Protein AF-A0A519ZTD7-F1 (afdb_monomer_lite)

Radius of gyration: 22.86 Å; chains: 1; bounding box: 50×47×74 Å

Foldseek 3Di:
DDPPPLPQQVCVLPVDPDPVPPVVPLPPPPPQQRWDCLVVFTADPVVQWTPDFAPVVVVVVVDGSTHDQVPCPPPDDDSDPQWWKKKKKFAFACCQAADQQKGTQVHDDDQFDDVVVVTDGFGQKMWMWIDGQNRSDIDTQQMWHDWIDHPPDDTDTWRKDKGKDWDWDHDNFKTKIKIKIWIWTAHPVDPPQFIWIKIKIWMWMQGNVVRDIKIKMWMFFWLDQWMWMWMATPVGDIDTFFTFHRDDHSVPGRPDPRGHTRDIGIDD

pLDDT: mean 77.01, std 22.07, range [22.14, 97.81]

Structure (mmCIF, N/CA/C/O backbone):
data_AF-A0A519ZTD7-F1
#
_entry.id   AF-A0A519ZTD7-F1
#
loop_
_atom_site.group_PDB
_atom_site.id
_atom_site.type_symbol
_atom_site.label_atom_id
_atom_site.label_alt_id
_atom_site.label_comp_id
_atom_site.label_asym_id
_atom_site.label_entity_id
_atom_site.label_seq_id
_atom_site.pdbx_PDB_ins_code
_atom_site.Cartn_x
_atom_site.Cartn_y
_atom_site.Cartn_z
_atom_site.occupancy
_atom_site.B_iso_or_equiv
_atom_site.auth_seq_id
_atom_site.auth_comp_id
_atom_site.auth_asym_id
_atom_site.auth_atom_id
_atom_site.pdbx_PDB_model_num
ATOM 1 N N . MET A 1 1 ? 1.587 28.037 13.887 1.00 29.77 1 MET A N 1
ATOM 2 C CA . MET A 1 1 ? 1.562 26.746 14.602 1.00 29.77 1 MET A CA 1
ATOM 3 C C . MET A 1 1 ? 0.286 26.043 14.165 1.00 29.77 1 MET A C 1
ATOM 5 O O . MET A 1 1 ? -0.787 26.470 14.562 1.00 29.77 1 MET A O 1
ATOM 9 N N . ILE A 1 2 ? 0.386 25.111 13.214 1.00 23.66 2 ILE A N 1
ATOM 10 C CA . ILE A 1 2 ? -0.773 24.391 12.668 1.00 23.66 2 ILE A CA 1
ATOM 11 C C . ILE A 1 2 ? -1.065 23.251 13.642 1.00 23.66 2 ILE A C 1
ATOM 13 O O . ILE A 1 2 ? -0.268 22.327 13.767 1.00 23.66 2 ILE A O 1
ATOM 17 N N . VAL A 1 3 ? -2.158 23.365 14.392 1.00 22.14 3 VAL A N 1
ATOM 18 C CA . VAL A 1 3 ? -2.674 22.271 15.218 1.00 22.14 3 VAL A CA 1
ATOM 19 C C . VAL A 1 3 ? -3.388 21.320 14.262 1.00 22.14 3 VAL A C 1
ATOM 21 O O . VAL A 1 3 ? -4.456 21.654 13.753 1.00 22.14 3 VAL A O 1
ATOM 24 N N . HIS A 1 4 ? -2.785 20.165 13.971 1.00 24.28 4 HIS A N 1
ATOM 25 C CA . HIS A 1 4 ? -3.503 19.071 13.322 1.00 24.28 4 HIS A CA 1
ATOM 26 C C . HIS A 1 4 ? -4.588 18.588 14.287 1.00 24.28 4 HIS A C 1
ATOM 28 O O . HIS A 1 4 ? -4.306 17.961 15.308 1.00 24.28 4 HIS A O 1
ATOM 34 N N . LEU A 1 5 ? -5.834 18.944 13.987 1.00 26.06 5 LEU A N 1
ATOM 35 C CA . LEU A 1 5 ? -7.004 18.466 14.701 1.00 26.06 5 LEU A CA 1
ATOM 36 C C . LEU A 1 5 ? -7.237 17.007 14.278 1.00 26.06 5 LEU A C 1
ATOM 38 O O . LEU A 1 5 ? -7.907 16.747 13.285 1.00 26.06 5 LEU A O 1
ATOM 42 N N . VAL A 1 6 ? -6.646 16.050 14.996 1.00 33.47 6 VAL A N 1
ATOM 43 C CA . VAL A 1 6 ? -7.041 14.641 14.863 1.00 33.47 6 VAL A CA 1
ATOM 44 C C . VAL A 1 6 ? -8.443 14.531 15.460 1.00 33.47 6 VAL A C 1
ATOM 46 O O . VAL A 1 6 ? -8.633 14.700 16.669 1.00 33.47 6 VAL A O 1
ATOM 49 N N . VAL A 1 7 ? -9.443 14.344 14.601 1.00 34.56 7 VAL A N 1
ATOM 50 C CA . VAL A 1 7 ? -10.824 14.087 15.014 1.00 34.56 7 VAL A CA 1
ATOM 51 C C . VAL A 1 7 ? -10.872 12.655 15.547 1.00 34.56 7 VAL A C 1
ATOM 53 O O . VAL A 1 7 ? -11.075 11.715 14.790 1.00 34.56 7 VAL A O 1
ATOM 56 N N . ASP A 1 8 ? -10.638 12.489 16.851 1.00 40.97 8 ASP A N 1
ATOM 57 C CA . ASP A 1 8 ? -10.847 11.206 17.533 1.00 40.97 8 ASP A CA 1
ATOM 58 C C . ASP A 1 8 ? -12.357 10.950 17.627 1.00 40.97 8 ASP A C 1
ATOM 60 O O . ASP A 1 8 ? -13.100 11.678 18.298 1.00 40.97 8 ASP A O 1
ATOM 64 N N . CYS A 1 9 ? -12.815 9.916 16.930 1.00 41.44 9 CYS A N 1
ATOM 65 C CA . CYS A 1 9 ? -14.214 9.526 16.830 1.00 41.44 9 CYS A CA 1
ATOM 66 C C . CYS A 1 9 ? -14.868 9.163 18.164 1.00 41.44 9 CYS A C 1
ATOM 68 O O . CYS A 1 9 ? -16.097 9.217 18.285 1.00 41.44 9 CYS A O 1
ATOM 70 N N . ARG A 1 10 ? -14.071 8.877 19.197 1.00 46.09 10 ARG A N 1
ATOM 71 C CA . ARG A 1 10 ? -14.565 8.637 20.557 1.00 46.09 10 ARG A CA 1
ATOM 72 C C . ARG A 1 10 ? -15.120 9.903 21.213 1.00 46.09 10 ARG A C 1
ATOM 74 O O . ARG A 1 10 ? -16.081 9.809 21.971 1.00 46.09 10 ARG A O 1
ATOM 81 N N . ARG A 1 11 ? -14.631 11.096 20.838 1.00 39.53 11 ARG A N 1
ATOM 82 C CA . ARG A 1 11 ? -15.103 12.386 21.390 1.00 39.53 11 ARG A CA 1
ATOM 83 C C . ARG A 1 11 ? -16.521 12.770 20.956 1.00 39.53 11 ARG A C 1
ATOM 85 O O . ARG A 1 11 ? -17.192 13.519 21.654 1.00 39.53 11 ARG A O 1
ATOM 92 N N . ILE A 1 12 ? -17.008 12.262 19.820 1.00 40.97 12 ILE A N 1
ATOM 93 C CA . ILE A 1 12 ? -18.367 12.568 19.330 1.00 40.97 12 ILE A CA 1
ATOM 94 C C . ILE A 1 12 ? -19.412 11.648 19.981 1.00 40.97 12 ILE A C 1
ATOM 96 O O . ILE A 1 12 ? -20.538 12.077 20.232 1.00 40.97 12 ILE A O 1
ATOM 100 N N . LYS A 1 13 ? -19.049 10.398 20.307 1.00 39.41 13 LYS A N 1
ATOM 101 C CA . LYS A 1 13 ? -19.984 9.395 20.852 1.00 39.41 13 LYS A CA 1
ATOM 102 C C . LYS A 1 13 ? -20.499 9.720 22.261 1.00 39.41 13 LYS A C 1
ATOM 104 O O . LYS A 1 13 ? -21.532 9.183 22.646 1.00 39.41 13 LYS A O 1
ATOM 109 N N . GLN A 1 14 ? -19.833 10.603 23.004 1.00 36.66 14 GLN A N 1
ATOM 110 C CA . GLN A 1 14 ? -20.207 10.923 24.385 1.00 36.66 14 GLN A CA 1
ATOM 111 C C . GLN A 1 14 ? -20.924 12.273 24.554 1.00 36.66 14 GLN A C 1
ATOM 113 O O . GLN A 1 14 ? -21.427 12.544 25.637 1.00 36.66 14 GLN A O 1
ATOM 118 N N . GLY A 1 15 ? -21.006 13.141 23.534 1.00 33.28 15 GLY A N 1
ATOM 119 C CA . GLY A 1 15 ? -21.503 14.516 23.748 1.00 33.28 15 GLY A CA 1
ATOM 120 C C . GLY A 1 15 ? -20.697 15.293 24.807 1.00 33.28 15 GLY A C 1
ATOM 121 O O . GLY A 1 15 ? -21.150 16.315 25.316 1.00 33.28 15 GLY A O 1
ATOM 122 N N . LEU A 1 16 ? -19.504 14.794 25.127 1.00 33.06 16 LEU A N 1
ATOM 123 C CA . LEU A 1 16 ? -18.576 15.302 26.114 1.00 33.06 16 LEU A CA 1
ATOM 124 C C . LEU A 1 16 ? -17.343 15.779 25.352 1.00 33.06 16 LEU A C 1
ATOM 126 O O . LEU A 1 16 ? -16.673 15.014 24.658 1.00 33.06 16 LEU A O 1
ATOM 130 N N . ILE A 1 17 ? -17.030 17.065 25.492 1.00 34.31 17 ILE A N 1
ATOM 131 C CA . ILE A 1 17 ? -15.653 17.530 25.349 1.00 34.31 17 ILE A CA 1
ATOM 132 C C . ILE A 1 17 ? -14.912 16.939 26.548 1.00 34.31 17 ILE A C 1
ATOM 134 O O . ILE A 1 17 ? -14.701 17.609 27.553 1.00 34.31 17 ILE A O 1
ATOM 138 N N . ASP A 1 18 ? -14.544 15.667 26.449 1.00 32.50 18 ASP A N 1
ATOM 139 C CA . ASP A 1 18 ? -13.588 15.072 27.363 1.00 32.50 18 ASP A CA 1
ATOM 140 C C . ASP A 1 18 ? -12.197 15.491 26.872 1.00 32.50 18 ASP A C 1
ATOM 142 O O . ASP A 1 18 ? -11.497 14.825 26.105 1.00 32.50 18 ASP A O 1
ATOM 146 N N . ILE A 1 19 ? -11.788 16.671 27.356 1.00 34.56 19 ILE A N 1
ATOM 147 C CA . ILE A 1 19 ? -10.491 16.769 28.031 1.00 34.56 19 ILE A CA 1
ATOM 148 C C . ILE A 1 19 ? -10.336 15.466 28.812 1.00 34.56 19 ILE A C 1
ATOM 150 O O . ILE A 1 19 ? -11.283 15.069 29.479 1.00 34.56 19 ILE A O 1
ATOM 154 N N . VAL A 1 20 ? -9.190 14.791 28.722 1.00 32.56 20 VAL A N 1
ATOM 155 C CA . VAL A 1 20 ? -8.840 13.779 29.721 1.00 32.56 20 VAL A CA 1
ATOM 156 C C . VAL A 1 20 ? -9.026 14.469 31.069 1.00 32.56 20 VAL A C 1
ATOM 158 O O . VAL A 1 20 ? -8.173 15.258 31.477 1.00 32.56 20 VAL A O 1
ATOM 161 N N . ILE A 1 21 ? -10.174 14.267 31.719 1.00 29.70 21 ILE A N 1
ATOM 162 C CA . ILE A 1 21 ? -10.373 14.692 33.088 1.00 29.70 21 ILE A CA 1
ATOM 163 C C . ILE A 1 21 ? -9.606 13.632 33.852 1.00 29.70 21 ILE A C 1
ATOM 165 O O . ILE A 1 21 ? -10.147 12.653 34.349 1.00 29.70 21 ILE A O 1
ATOM 169 N N . ILE A 1 22 ? -8.294 13.845 33.909 1.00 34.22 22 ILE A N 1
ATOM 170 C CA . ILE A 1 22 ? -7.566 13.573 35.127 1.00 34.22 22 ILE A CA 1
ATOM 171 C C . ILE A 1 22 ? -8.350 14.385 36.147 1.00 34.22 22 ILE A C 1
ATOM 173 O O . ILE A 1 22 ? -8.271 15.616 36.157 1.00 34.22 22 ILE A O 1
ATOM 177 N N . ASN A 1 23 ? -9.219 13.740 36.918 1.00 33.84 23 ASN A N 1
ATOM 178 C CA . ASN A 1 23 ? -9.735 14.430 38.075 1.00 33.84 23 ASN A CA 1
ATOM 179 C C . ASN A 1 23 ? -8.492 14.696 38.918 1.00 33.84 23 ASN A C 1
ATOM 181 O O . ASN A 1 23 ? -7.851 13.758 39.389 1.00 33.84 23 ASN A O 1
ATOM 185 N N . SER A 1 24 ? -8.106 15.961 39.068 1.00 41.19 24 SER A N 1
ATOM 186 C CA . SER A 1 24 ? -6.903 16.372 39.801 1.00 41.19 24 SER A CA 1
ATOM 187 C C . SER A 1 24 ? -6.903 15.914 41.271 1.00 41.19 24 SER A C 1
ATOM 189 O O . SER A 1 24 ? -5.930 16.145 41.981 1.00 41.19 24 SER A O 1
ATOM 191 N N . ASN A 1 25 ? -7.985 15.263 41.714 1.00 42.59 25 ASN A N 1
ATOM 192 C CA . ASN A 1 25 ? -8.177 14.666 43.027 1.00 42.59 25 ASN A CA 1
ATOM 193 C C . ASN A 1 25 ? -7.975 13.135 43.091 1.00 42.59 25 ASN A C 1
ATOM 195 O O . ASN A 1 25 ? -8.028 12.600 44.192 1.00 42.59 25 ASN A O 1
ATOM 199 N N . GLU A 1 26 ? -7.744 12.408 41.987 1.00 43.38 26 GLU A N 1
ATOM 200 C CA . GLU A 1 26 ? -7.458 10.954 42.067 1.00 43.38 26 GLU A CA 1
ATOM 201 C C . GLU A 1 26 ? -6.004 10.631 42.443 1.00 43.38 26 GLU A C 1
ATOM 203 O O . GLU A 1 26 ? -5.714 9.536 42.904 1.00 43.38 26 GLU A O 1
ATOM 208 N N . PHE A 1 27 ? -5.097 11.604 42.332 1.00 47.88 27 PHE A N 1
ATOM 209 C CA . PHE A 1 27 ? -3.685 11.453 42.708 1.00 47.88 27 PHE A CA 1
ATOM 210 C C . PHE A 1 27 ? -3.337 12.143 44.040 1.00 47.88 27 PHE A C 1
ATOM 212 O O . PHE A 1 27 ? -2.163 12.274 44.382 1.00 47.88 27 PHE A O 1
ATOM 219 N N . SER A 1 28 ? -4.332 12.643 44.788 1.00 48.34 28 SER A N 1
ATOM 220 C CA . SER A 1 28 ? -4.087 13.558 45.915 1.00 48.34 28 SER A CA 1
ATOM 221 C C . SER A 1 28 ? -4.135 12.936 47.315 1.00 48.34 28 SER A C 1
ATOM 223 O O . SER A 1 28 ? -3.842 13.645 48.275 1.00 48.34 28 SER A O 1
ATOM 225 N N . ASP A 1 29 ? -4.516 11.663 47.473 1.00 58.47 29 ASP A N 1
ATOM 226 C CA . ASP A 1 29 ? -4.736 11.067 48.805 1.00 58.47 29 ASP A CA 1
ATOM 227 C C . ASP A 1 29 ? -3.585 10.181 49.323 1.00 58.47 29 ASP A C 1
ATOM 229 O O . ASP A 1 29 ? -3.561 9.838 50.505 1.00 58.47 29 ASP A O 1
ATOM 233 N N . GLY A 1 30 ? -2.611 9.840 48.470 1.00 53.06 30 GLY A N 1
ATOM 234 C CA . GLY A 1 30 ? -1.462 9.009 48.842 1.00 53.06 30 GLY A CA 1
ATOM 235 C C . GLY A 1 30 ? -1.822 7.566 49.221 1.00 53.06 30 GLY A C 1
ATOM 236 O O . GLY A 1 30 ? -1.023 6.902 49.882 1.00 53.06 30 GLY A O 1
ATOM 237 N N . SER A 1 31 ? -3.004 7.076 48.831 1.00 62.72 31 SER A N 1
ATOM 238 C CA . SER A 1 31 ? -3.505 5.739 49.188 1.00 62.72 31 SER A CA 1
ATOM 239 C C . SER A 1 31 ? -2.844 4.588 48.417 1.00 62.72 31 SER A C 1
ATOM 241 O O . SER A 1 31 ? -2.960 3.433 48.826 1.00 62.72 31 SER A O 1
ATOM 243 N N . GLY A 1 32 ? -2.126 4.883 47.325 1.00 53.53 32 GLY A N 1
ATOM 244 C CA . GLY A 1 32 ? -1.382 3.892 46.540 1.00 53.53 32 GLY A CA 1
ATOM 245 C C . GLY A 1 32 ? -2.254 2.923 45.731 1.00 53.53 32 GLY A C 1
ATOM 246 O O . GLY A 1 32 ? -1.740 1.917 45.245 1.00 53.53 32 GLY A O 1
ATOM 247 N N . LEU A 1 33 ? -3.554 3.195 45.579 1.00 50.91 33 LEU A N 1
ATOM 248 C CA . LEU A 1 33 ? -4.482 2.435 44.735 1.00 50.91 33 LEU A CA 1
ATOM 249 C C . LEU A 1 33 ? -4.864 3.272 43.512 1.00 50.91 33 LEU A C 1
ATOM 251 O O . LEU A 1 33 ? -5.921 3.888 43.450 1.00 50.91 33 LEU A O 1
ATOM 255 N N . GLU A 1 34 ? -3.960 3.291 42.538 1.00 62.66 34 GLU A N 1
ATOM 256 C CA . GLU A 1 34 ? -4.095 4.055 41.298 1.00 62.66 34 GLU A CA 1
ATOM 257 C C . GLU A 1 34 ? -4.574 3.123 40.179 1.00 62.66 34 GLU A C 1
ATOM 259 O O . GLU A 1 34 ? -3.776 2.468 39.499 1.00 62.66 34 GLU A O 1
ATOM 264 N N . LEU A 1 35 ? -5.894 3.006 40.031 1.00 55.97 35 LEU A N 1
ATOM 265 C CA . LEU A 1 35 ? -6.513 2.177 39.000 1.00 55.97 35 LEU A CA 1
ATOM 266 C C . LEU A 1 35 ? -6.976 3.048 37.835 1.00 55.97 35 LEU A C 1
ATOM 268 O O . LEU A 1 35 ? -7.737 3.988 38.020 1.00 55.97 35 LEU A O 1
ATOM 272 N N . TYR A 1 36 ? -6.569 2.694 36.622 1.00 55.44 36 TYR A N 1
ATOM 273 C CA . TYR A 1 36 ? -7.133 3.267 35.409 1.00 55.44 36 TYR A CA 1
ATOM 274 C C . TYR A 1 36 ? -8.445 2.563 35.067 1.00 55.44 36 TYR A C 1
ATOM 276 O O . TYR A 1 36 ? -8.478 1.337 34.900 1.00 55.44 36 TYR A O 1
ATOM 284 N N . ASP A 1 37 ? -9.518 3.335 34.922 1.00 51.44 37 ASP A N 1
ATOM 285 C CA . ASP A 1 37 ? -10.806 2.827 34.459 1.00 51.44 37 ASP A CA 1
ATOM 286 C C . ASP A 1 37 ? -10.807 2.704 32.925 1.00 51.44 37 ASP A C 1
ATOM 288 O O . ASP A 1 37 ? -10.821 3.697 32.196 1.00 51.44 37 ASP A O 1
ATOM 292 N N . PHE A 1 38 ? -10.779 1.465 32.427 1.00 47.06 38 PHE A N 1
ATOM 293 C CA . PHE A 1 38 ? -10.897 1.140 31.000 1.00 47.06 38 PHE A CA 1
ATOM 294 C C . PHE A 1 38 ? -12.334 0.742 30.614 1.00 47.06 38 PHE A C 1
ATOM 296 O O . PHE A 1 38 ? -12.526 -0.037 29.678 1.00 47.06 38 PHE A O 1
ATOM 303 N N . ALA A 1 39 ? -13.344 1.230 31.348 1.00 50.66 39 ALA A N 1
ATOM 304 C CA . ALA A 1 39 ? -14.790 0.991 31.229 1.00 50.66 39 ALA A CA 1
ATOM 305 C C . ALA A 1 39 ? -15.247 -0.471 31.413 1.00 50.66 39 ALA A C 1
ATOM 307 O O . ALA A 1 39 ? -16.253 -0.750 32.063 1.00 50.66 39 ALA A O 1
ATOM 308 N N . ALA A 1 40 ? -14.526 -1.435 30.842 1.00 43.75 40 ALA A N 1
ATOM 309 C CA . ALA A 1 40 ? -14.797 -2.862 30.947 1.00 43.75 40 ALA A CA 1
ATOM 310 C C . ALA A 1 40 ? -14.059 -3.524 32.121 1.00 43.75 40 ALA A C 1
ATOM 312 O O . ALA A 1 40 ? -14.517 -4.554 32.624 1.00 43.75 40 ALA A O 1
ATOM 313 N N . ARG A 1 41 ? -12.905 -2.978 32.534 1.00 54.84 41 ARG A N 1
ATOM 314 C CA . ARG A 1 41 ? -12.053 -3.495 33.617 1.00 54.84 41 ARG A CA 1
ATOM 315 C C . ARG A 1 41 ? -11.224 -2.368 34.234 1.00 54.84 41 ARG A C 1
ATOM 317 O O . ARG A 1 41 ? -10.818 -1.452 33.529 1.00 54.84 41 ARG A O 1
ATOM 324 N N . ASN A 1 42 ? -10.894 -2.513 35.514 1.00 59.56 42 ASN A N 1
ATOM 325 C CA . ASN A 1 42 ? -9.923 -1.652 36.185 1.00 59.56 42 ASN A CA 1
ATOM 326 C C . ASN A 1 42 ? -8.505 -2.188 35.943 1.00 59.56 42 ASN A C 1
ATOM 328 O O . ASN A 1 42 ? -8.222 -3.362 36.227 1.00 59.56 42 ASN A O 1
ATOM 332 N N . TYR A 1 43 ? -7.640 -1.341 35.392 1.00 53.41 43 TYR A N 1
ATOM 333 C CA . TYR A 1 43 ? -6.233 -1.625 35.126 1.00 53.41 43 TYR A CA 1
ATOM 334 C C . TYR A 1 43 ? -5.356 -1.034 36.223 1.00 53.41 43 TYR A C 1
ATOM 336 O O . TYR A 1 43 ? -5.522 0.119 36.599 1.00 53.41 43 TYR A O 1
ATOM 344 N N . ASP A 1 44 ? -4.395 -1.808 36.705 1.00 65.31 44 ASP A N 1
ATOM 345 C CA . ASP A 1 44 ? -3.425 -1.355 37.692 1.00 65.31 44 ASP A CA 1
ATOM 346 C C . ASP A 1 44 ? -2.057 -1.205 37.042 1.00 65.31 44 ASP A C 1
ATOM 348 O O . ASP A 1 44 ? -1.445 -2.179 36.586 1.00 65.31 44 ASP A O 1
ATOM 352 N N . GLN A 1 45 ? -1.583 0.037 37.000 1.00 59.09 45 GLN A N 1
ATOM 353 C CA . GLN A 1 45 ? -0.299 0.369 36.399 1.00 59.09 45 GLN A CA 1
ATOM 354 C C . GLN A 1 45 ? 0.903 -0.133 37.191 1.00 59.09 45 GLN A C 1
ATOM 356 O O . GLN A 1 45 ? 1.951 -0.370 36.594 1.00 59.09 45 GLN A O 1
ATOM 361 N N . GLN A 1 46 ? 0.769 -0.326 38.505 1.00 59.84 46 GLN A N 1
ATOM 362 C CA . GLN A 1 46 ? 1.882 -0.744 39.357 1.00 59.84 46 GLN A CA 1
ATOM 363 C C . GLN A 1 46 ? 2.237 -2.210 39.108 1.00 59.84 46 GLN A C 1
ATOM 365 O O . GLN A 1 46 ? 3.407 -2.588 39.140 1.00 59.84 46 GLN A O 1
ATOM 370 N N . ILE A 1 47 ? 1.229 -3.038 38.822 1.00 63.06 47 ILE A N 1
ATOM 371 C CA . ILE A 1 47 ? 1.405 -4.468 38.526 1.00 63.06 47 ILE A CA 1
ATOM 372 C C . ILE A 1 47 ? 1.313 -4.799 37.032 1.00 63.06 47 ILE A C 1
ATOM 374 O O . ILE A 1 47 ? 1.611 -5.931 36.643 1.00 63.06 47 ILE A O 1
ATOM 378 N N . GLY A 1 48 ? 0.897 -3.844 36.195 1.00 62.41 48 GLY A N 1
ATOM 379 C CA . GLY A 1 48 ? 0.757 -4.015 34.749 1.00 62.41 48 GLY A CA 1
ATOM 380 C C . GLY A 1 48 ? -0.318 -5.030 34.352 1.00 62.41 48 GLY A C 1
ATOM 381 O O . GLY A 1 48 ? -0.136 -5.778 33.389 1.00 62.41 48 GLY A O 1
ATOM 382 N N . ARG A 1 49 ? -1.404 -5.139 35.131 1.00 64.50 49 ARG A N 1
ATOM 383 C CA . ARG A 1 49 ? -2.442 -6.176 34.976 1.00 64.50 49 ARG A CA 1
ATOM 384 C C . ARG A 1 49 ? -3.838 -5.633 35.252 1.00 64.50 49 ARG A C 1
ATOM 386 O O . ARG A 1 49 ? -4.013 -4.633 35.940 1.00 64.50 49 ARG A O 1
ATOM 393 N N . PHE A 1 50 ? -4.842 -6.343 34.747 1.00 64.88 50 PHE A N 1
ATOM 394 C CA . PHE A 1 50 ? -6.237 -6.106 35.117 1.00 64.88 50 PHE A CA 1
ATOM 395 C C . PHE A 1 50 ? -6.596 -6.820 36.422 1.00 64.88 50 PHE A C 1
ATOM 397 O O . PHE A 1 50 ? -6.131 -7.932 36.673 1.00 64.88 50 PHE A O 1
ATOM 404 N N . TRP A 1 51 ? -7.483 -6.219 37.216 1.00 63.31 51 TRP A N 1
ATOM 405 C CA . TRP A 1 51 ? -8.021 -6.841 38.435 1.00 63.31 51 TRP A CA 1
ATOM 406 C C . TRP A 1 51 ? -9.110 -7.888 38.157 1.00 63.31 51 TRP A C 1
ATOM 408 O O . TRP A 1 51 ? -9.389 -8.745 38.996 1.00 63.31 51 TRP A O 1
ATOM 418 N N . SER A 1 52 ? -9.719 -7.854 36.969 1.00 59.31 52 SER A N 1
ATOM 419 C CA . SER A 1 52 ? -10.775 -8.776 36.543 1.00 59.31 52 SER A CA 1
ATOM 420 C C . SER A 1 52 ? -10.372 -9.583 35.304 1.00 59.31 52 SER A C 1
ATOM 422 O O . SER A 1 52 ? -9.682 -9.094 34.406 1.00 59.31 52 SER A O 1
ATOM 424 N N . GLY A 1 53 ? -10.798 -10.851 35.270 1.00 53.72 53 GLY A N 1
ATOM 425 C CA . GLY A 1 53 ? -10.511 -11.765 34.163 1.00 53.72 53 GLY A CA 1
ATOM 426 C C . GLY A 1 53 ? -11.254 -11.371 32.885 1.00 53.72 53 GLY A C 1
ATOM 427 O O . GLY A 1 53 ? -12.395 -10.908 32.936 1.00 53.72 53 GLY A O 1
ATOM 428 N N . ASP A 1 54 ? -10.605 -11.547 31.736 1.00 52.03 54 ASP A N 1
ATOM 429 C CA . ASP A 1 54 ? -11.194 -11.268 30.425 1.00 52.03 54 ASP A CA 1
ATOM 430 C C . ASP A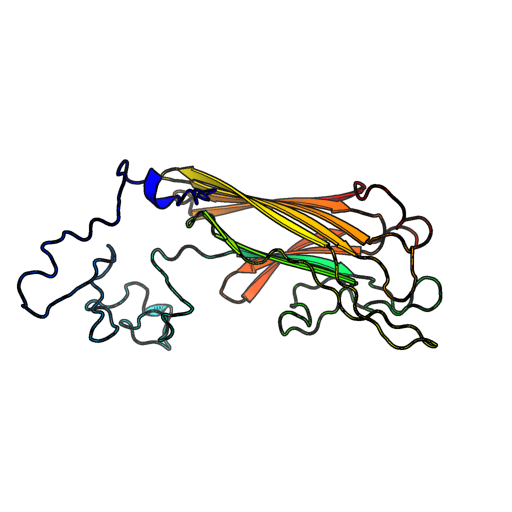 1 54 ? -12.400 -12.182 30.122 1.00 52.03 54 ASP A C 1
ATOM 432 O O . ASP A 1 54 ? -12.307 -13.406 30.203 1.00 52.03 54 ASP A O 1
ATOM 436 N N . ARG A 1 55 ? -13.528 -11.603 29.689 1.00 53.12 55 ARG A N 1
ATOM 437 C CA . ARG A 1 55 ? -14.711 -12.354 29.222 1.00 53.12 55 ARG A CA 1
ATOM 438 C C . ARG A 1 55 ? -14.455 -13.141 27.932 1.00 53.12 55 ARG A C 1
ATOM 440 O O . ARG A 1 55 ? -15.221 -14.045 27.619 1.00 53.12 55 ARG A O 1
ATOM 447 N N . LYS A 1 56 ? -13.415 -12.794 27.169 1.00 55.88 56 LYS A N 1
ATOM 448 C CA . LYS A 1 56 ? -12.965 -13.503 25.960 1.00 55.88 56 LYS A CA 1
ATOM 449 C C . LYS A 1 56 ? -11.706 -14.343 26.209 1.00 55.88 56 LYS A C 1
ATOM 451 O O . LYS A 1 56 ? -11.074 -14.754 25.236 1.00 55.88 56 LYS A O 1
ATOM 456 N N . ALA A 1 57 ? -11.362 -14.630 27.470 1.00 49.47 57 ALA A N 1
ATOM 457 C CA . ALA A 1 57 ? -10.196 -15.437 27.839 1.00 49.47 57 ALA A CA 1
ATOM 458 C C . ALA A 1 57 ? -10.098 -16.760 27.055 1.00 49.47 57 ALA A C 1
ATOM 460 O O . ALA A 1 57 ? -9.012 -17.150 26.634 1.00 49.47 57 ALA A O 1
ATOM 461 N N . ASP A 1 58 ? -11.236 -17.389 26.751 1.00 51.09 58 ASP A N 1
ATOM 462 C CA . ASP A 1 58 ? -11.313 -18.641 25.987 1.00 51.09 58 ASP A CA 1
ATOM 463 C C . ASP A 1 58 ? -10.762 -18.539 24.553 1.00 51.09 58 ASP A C 1
ATOM 465 O O . ASP A 1 58 ? -10.426 -19.548 23.937 1.00 51.09 58 ASP A O 1
ATOM 469 N N . LYS A 1 59 ? -10.654 -17.327 23.994 1.00 45.91 59 LYS A N 1
ATOM 470 C CA . LYS A 1 59 ? -10.087 -17.085 22.656 1.00 45.91 59 LYS A CA 1
ATOM 471 C C . LYS A 1 59 ? -8.575 -16.847 22.678 1.00 45.91 59 LYS A C 1
ATOM 473 O O . LYS A 1 59 ? -7.955 -16.833 21.619 1.00 45.91 59 LYS A O 1
ATOM 478 N N . LEU A 1 60 ? -7.986 -16.682 23.862 1.00 45.69 60 LEU A N 1
ATOM 479 C CA . LEU A 1 60 ? -6.563 -16.422 24.086 1.00 45.69 60 LEU A CA 1
ATOM 480 C C . LEU A 1 60 ? -5.977 -17.488 25.020 1.00 45.69 60 LEU A C 1
ATOM 482 O O . LEU A 1 60 ? -5.317 -17.178 26.003 1.00 45.69 60 LEU A O 1
ATOM 486 N N . VAL A 1 61 ? -6.197 -18.762 24.683 1.00 47.75 61 VAL A N 1
ATOM 487 C CA . VAL A 1 61 ? -5.861 -19.940 25.512 1.00 47.75 61 VAL A CA 1
ATOM 488 C C . VAL A 1 61 ? -4.381 -19.999 25.936 1.00 47.75 61 VAL A C 1
ATOM 490 O O . VAL A 1 61 ? -4.043 -20.631 26.932 1.00 47.75 61 VAL A O 1
ATOM 493 N N . GLN A 1 62 ? -3.485 -19.337 25.197 1.00 48.94 62 GLN A N 1
ATOM 494 C CA . GLN A 1 62 ? -2.047 -19.287 25.490 1.00 48.94 62 GLN A CA 1
ATOM 495 C C . GLN A 1 62 ? -1.630 -18.146 26.434 1.00 48.94 62 GLN A C 1
ATOM 497 O O . GLN A 1 62 ? -0.463 -18.075 26.817 1.00 48.94 62 GLN A O 1
ATOM 502 N N . TRP A 1 63 ? -2.550 -17.260 26.822 1.00 53.56 63 TRP A N 1
ATOM 503 C CA . TRP A 1 63 ? -2.251 -16.060 27.599 1.00 53.56 63 TRP A CA 1
ATOM 504 C C . TRP A 1 63 ? -3.097 -15.992 28.868 1.00 53.56 63 TRP A C 1
ATOM 506 O O . TRP A 1 63 ? -4.238 -16.444 28.915 1.00 53.56 63 TRP A O 1
ATOM 516 N N . SER A 1 64 ? -2.519 -15.421 29.927 1.00 51.97 64 SER A N 1
ATOM 517 C CA . SER A 1 64 ? -3.245 -15.218 31.180 1.00 51.97 64 SER A CA 1
ATOM 518 C C . SER A 1 64 ? -4.454 -14.302 30.944 1.00 51.97 64 SER A C 1
ATOM 520 O O . SER A 1 64 ? -4.289 -13.258 30.307 1.00 51.97 64 SER A O 1
ATOM 522 N N . PRO A 1 65 ? -5.637 -14.605 31.515 1.00 56.78 65 PRO A N 1
ATOM 523 C CA . PRO A 1 65 ? -6.846 -13.782 31.378 1.00 56.78 65 PRO A CA 1
ATOM 524 C C . PRO A 1 65 ? -6.713 -12.366 31.972 1.00 56.78 65 PRO A C 1
ATOM 526 O O . PRO A 1 65 ? -7.637 -11.560 31.861 1.00 56.78 65 PRO A O 1
ATOM 529 N N . TYR A 1 66 ? -5.570 -12.065 32.594 1.00 51.50 66 TYR A N 1
ATOM 530 C CA . TYR A 1 66 ? -5.223 -10.790 33.218 1.00 51.50 66 TYR A CA 1
ATOM 531 C C . TYR A 1 66 ? -4.108 -10.025 32.480 1.00 51.50 66 TYR A C 1
ATOM 533 O O . TYR A 1 66 ? -3.630 -9.016 33.001 1.00 51.50 66 TYR A O 1
ATOM 541 N N . VAL A 1 67 ? -3.643 -10.504 31.315 1.00 49.81 67 VAL A N 1
ATOM 542 C CA . VAL A 1 67 ? -2.530 -9.872 30.584 1.00 49.81 67 VAL A CA 1
ATOM 543 C C . VAL A 1 67 ? -2.949 -8.522 29.987 1.00 49.81 67 VAL A C 1
ATOM 545 O O . VAL A 1 67 ? -4.017 -8.401 29.389 1.00 49.81 67 VAL A O 1
ATOM 548 N N . TYR A 1 68 ? -2.095 -7.509 30.137 1.00 41.59 68 TYR A N 1
ATOM 549 C CA . TYR A 1 68 ? -2.230 -6.208 29.484 1.00 41.59 68 TYR A CA 1
ATOM 550 C C . TYR A 1 68 ? -1.282 -6.136 28.285 1.00 41.59 68 TYR A C 1
ATOM 552 O O . TYR A 1 68 ? -0.106 -6.488 28.406 1.00 41.59 68 TYR A O 1
ATOM 560 N N . ALA A 1 69 ? -1.797 -5.716 27.125 1.00 48.38 69 ALA A N 1
ATOM 561 C CA . ALA A 1 69 ? -1.013 -5.461 25.912 1.00 48.38 69 ALA A CA 1
ATOM 562 C C . ALA A 1 69 ? -0.061 -6.600 25.481 1.00 48.38 69 ALA A C 1
ATOM 564 O O . ALA A 1 69 ? 0.973 -6.337 24.871 1.00 48.38 69 ALA A O 1
ATOM 565 N N . VAL A 1 70 ? -0.351 -7.863 25.831 1.00 53.50 70 VAL A N 1
ATOM 566 C CA . VAL A 1 70 ? 0.529 -9.014 25.524 1.00 53.50 70 VAL A CA 1
ATOM 567 C C . VAL A 1 70 ? 1.971 -8.779 26.042 1.00 53.50 70 VAL A C 1
ATOM 569 O O . VAL A 1 70 ? 2.953 -9.187 25.432 1.00 53.50 70 VAL A O 1
ATOM 572 N N . ASN A 1 71 ? 2.108 -8.083 27.180 1.00 48.09 71 ASN A N 1
ATOM 573 C CA . ASN A 1 71 ? 3.377 -7.617 27.763 1.00 48.09 71 ASN A CA 1
ATOM 574 C C . ASN A 1 71 ? 4.189 -6.625 26.900 1.00 48.09 71 ASN A C 1
ATOM 576 O O . ASN A 1 71 ? 5.383 -6.449 27.144 1.00 48.09 71 ASN A O 1
ATOM 580 N N . ASN A 1 72 ? 3.580 -5.943 25.926 1.00 42.38 72 ASN A N 1
ATOM 581 C CA . ASN A 1 72 ? 4.238 -4.885 25.158 1.00 42.38 72 ASN A CA 1
ATOM 582 C C . ASN A 1 72 ? 3.363 -3.617 25.025 1.00 42.38 72 ASN A C 1
ATOM 584 O O . ASN A 1 72 ? 2.772 -3.359 23.973 1.00 42.38 72 ASN A O 1
ATOM 588 N N . PRO A 1 73 ? 3.303 -2.788 26.083 1.00 38.38 73 PRO A N 1
ATOM 589 C CA . PRO A 1 73 ? 2.447 -1.601 26.141 1.00 38.38 73 PRO A CA 1
ATOM 590 C C . PRO A 1 73 ? 2.952 -0.413 25.304 1.00 38.38 73 PRO A C 1
ATOM 592 O O . PRO A 1 73 ? 2.257 0.591 25.196 1.00 38.38 73 PRO A O 1
ATOM 595 N N . ILE A 1 74 ? 4.150 -0.511 24.716 1.00 39.06 74 ILE A N 1
ATOM 596 C CA . ILE A 1 74 ? 4.711 0.517 23.823 1.00 39.06 74 ILE A CA 1
ATOM 597 C C . ILE A 1 74 ? 4.157 0.362 22.399 1.00 39.06 74 ILE A C 1
ATOM 599 O O . ILE A 1 74 ? 4.007 1.354 21.692 1.00 39.06 74 ILE A O 1
ATOM 603 N N . LEU A 1 75 ? 3.838 -0.869 21.984 1.00 30.70 75 LEU A N 1
ATOM 604 C CA . LEU A 1 75 ? 3.321 -1.164 20.644 1.00 30.70 75 LEU A CA 1
ATOM 605 C C . LEU A 1 75 ? 1.808 -1.405 20.613 1.00 30.70 75 LEU A C 1
ATOM 607 O O . LEU A 1 75 ? 1.185 -1.169 19.582 1.00 30.70 75 LEU A O 1
ATOM 611 N N . PHE A 1 76 ? 1.207 -1.846 21.722 1.00 36.72 76 PHE A N 1
ATOM 612 C CA . PHE A 1 76 ? -0.202 -2.236 21.752 1.00 36.72 76 PHE A CA 1
ATOM 613 C C . PHE A 1 76 ? -0.959 -1.471 22.836 1.00 36.72 76 PHE A C 1
ATOM 615 O O . PHE A 1 76 ? -1.045 -1.896 23.985 1.00 36.72 76 PHE A O 1
ATOM 622 N N . VAL A 1 77 ? -1.535 -0.332 22.451 1.00 41.19 77 VAL A N 1
ATOM 623 C CA . VAL A 1 77 ? -2.609 0.305 23.217 1.00 41.19 77 VAL A CA 1
ATOM 624 C C . VAL A 1 77 ? -3.919 -0.171 22.598 1.00 41.19 77 VAL A C 1
ATOM 626 O O . VAL A 1 77 ? -4.240 0.191 21.461 1.00 41.19 77 VAL A O 1
ATOM 629 N N . ASP A 1 78 ? -4.648 -1.002 23.344 1.00 43.81 78 ASP A N 1
ATOM 630 C CA . ASP A 1 78 ? -5.970 -1.523 22.980 1.00 43.81 78 ASP A CA 1
ATOM 631 C C . ASP A 1 78 ? -7.050 -0.955 23.923 1.00 43.81 78 ASP A C 1
ATOM 633 O O . ASP A 1 78 ? -7.337 -1.548 24.965 1.00 43.81 78 ASP A O 1
ATOM 637 N N . PRO A 1 79 ? -7.594 0.237 23.620 1.00 43.31 79 PRO A N 1
ATOM 638 C CA . PRO A 1 79 ? -8.607 0.878 24.447 1.00 43.31 79 PRO A CA 1
ATOM 639 C C . PRO A 1 79 ? -10.056 0.448 24.133 1.00 43.31 79 PRO A C 1
ATOM 641 O O . PRO A 1 79 ? -10.951 0.845 24.875 1.00 43.31 79 PRO A O 1
ATOM 644 N N . ASP A 1 80 ? -10.314 -0.352 23.088 1.00 41.91 80 ASP A N 1
ATOM 645 C CA . ASP A 1 80 ? -11.679 -0.681 22.625 1.00 41.91 80 ASP A CA 1
ATOM 646 C C . ASP A 1 80 ? -11.815 -1.896 21.673 1.00 41.91 80 ASP A C 1
ATOM 648 O O . ASP A 1 80 ? -12.937 -2.336 21.411 1.00 41.91 80 ASP A O 1
ATOM 652 N N . GLY A 1 81 ? -10.728 -2.527 21.218 1.00 45.50 81 GLY A N 1
ATOM 653 C CA . GLY A 1 81 ? -10.783 -3.780 20.455 1.00 45.50 81 GLY A CA 1
ATOM 654 C C . GLY A 1 81 ? -11.337 -3.674 19.028 1.00 45.50 81 GLY A C 1
ATOM 655 O O . GLY A 1 81 ? -11.859 -4.671 18.522 1.00 45.50 81 GLY A O 1
ATOM 656 N N . GLU A 1 82 ? -11.240 -2.508 18.383 1.00 53.47 82 GLU A N 1
ATOM 657 C CA . GLU A 1 82 ? -11.551 -2.320 16.956 1.00 53.47 82 GLU A CA 1
ATOM 658 C C . GLU A 1 82 ? -10.247 -2.324 16.133 1.00 53.47 82 GLU A C 1
ATOM 660 O O . GLU A 1 82 ? -9.221 -1.768 16.534 1.00 53.47 82 GLU A O 1
ATOM 665 N N . PHE A 1 83 ? -10.248 -3.108 15.051 1.00 61.31 83 PHE A N 1
ATOM 666 C CA . PHE A 1 83 ? -9.039 -3.580 14.382 1.00 61.31 83 PHE A CA 1
ATOM 667 C C . PHE A 1 83 ? -8.485 -2.531 13.407 1.00 61.31 83 PHE A C 1
ATOM 669 O O . PHE A 1 83 ? -9.217 -2.082 12.529 1.00 61.31 83 PHE A O 1
ATOM 676 N N . PRO A 1 84 ? -7.185 -2.195 13.467 1.00 81.88 84 PRO A N 1
ATOM 677 C CA . PRO A 1 84 ? -6.546 -1.457 12.389 1.00 81.88 84 PRO A CA 1
ATOM 678 C C . PRO A 1 84 ? -6.475 -2.326 11.123 1.00 81.88 84 PRO A C 1
ATOM 680 O O . PRO A 1 84 ? -6.063 -3.488 11.182 1.00 81.88 84 PRO A O 1
ATOM 683 N N . TYR A 1 85 ? -6.835 -1.749 9.976 1.00 88.00 85 TYR A N 1
ATOM 684 C CA . TYR A 1 85 ? -6.814 -2.419 8.677 1.00 88.00 85 TYR A CA 1
ATOM 685 C C . TYR A 1 85 ? -5.558 -2.025 7.893 1.00 88.00 85 TYR A C 1
ATOM 687 O O . TYR A 1 85 ? -5.496 -0.904 7.374 1.00 88.00 85 TYR A O 1
ATOM 695 N N . PRO A 1 86 ? -4.539 -2.898 7.795 1.00 92.19 86 PRO A N 1
ATOM 696 C CA . PRO A 1 86 ? -3.449 -2.701 6.852 1.00 92.19 86 PRO A CA 1
ATOM 697 C C . PRO A 1 86 ? -3.961 -2.881 5.422 1.00 92.19 86 PRO A C 1
ATOM 699 O O . PRO A 1 86 ? -4.657 -3.843 5.099 1.00 92.19 86 PRO A O 1
ATOM 702 N N . VAL A 1 87 ? -3.601 -1.952 4.554 1.00 95.00 87 VAL A N 1
ATOM 703 C CA . VAL A 1 87 ? -3.940 -1.956 3.137 1.00 95.00 87 VAL A CA 1
ATOM 704 C C . VAL A 1 87 ? -2.649 -1.829 2.360 1.00 95.00 87 VAL A C 1
ATOM 706 O O . VAL A 1 87 ? -1.828 -0.955 2.634 1.00 95.00 87 VAL A O 1
ATOM 709 N N . HIS A 1 88 ? -2.500 -2.697 1.373 1.00 95.44 88 HIS A N 1
ATOM 710 C CA . HIS A 1 88 ? -1.319 -2.779 0.538 1.00 95.44 88 HIS A CA 1
ATOM 711 C C . HIS A 1 88 ? -1.728 -2.501 -0.901 1.00 95.44 88 HIS A C 1
ATOM 713 O O . HIS A 1 88 ? -2.639 -3.143 -1.433 1.00 95.44 88 HIS A O 1
ATOM 719 N N . VAL A 1 89 ? -1.041 -1.558 -1.534 1.00 96.88 89 VAL A N 1
ATOM 720 C CA . VAL A 1 89 ? -1.211 -1.210 -2.944 1.00 96.88 89 VAL A CA 1
ATOM 721 C C . VAL A 1 89 ? 0.142 -1.360 -3.612 1.00 96.88 89 VAL A C 1
ATOM 723 O O . VAL A 1 89 ? 1.142 -0.826 -3.137 1.00 96.88 89 VAL A O 1
ATOM 726 N N . ARG A 1 90 ? 0.207 -2.116 -4.705 1.00 95.69 90 ARG A N 1
ATOM 727 C CA . ARG A 1 90 ? 1.479 -2.361 -5.387 1.00 95.69 90 ARG A CA 1
ATOM 728 C C . ARG A 1 90 ? 1.323 -2.532 -6.881 1.00 95.69 90 ARG A C 1
ATOM 730 O O . ARG A 1 90 ? 0.303 -3.006 -7.367 1.00 95.69 90 ARG A O 1
ATOM 737 N N . SER A 1 91 ? 2.379 -2.170 -7.589 1.00 96.19 91 SER A N 1
ATOM 738 C CA . SER A 1 91 ? 2.533 -2.316 -9.025 1.00 96.19 91 SER A CA 1
ATOM 739 C C . SER A 1 91 ? 3.705 -3.253 -9.304 1.00 96.19 91 SER A C 1
ATOM 741 O O . SER A 1 91 ? 4.812 -3.040 -8.807 1.00 96.19 91 SER A O 1
ATOM 743 N N . SER A 1 92 ? 3.469 -4.329 -10.051 1.00 95.75 92 SER A N 1
ATOM 744 C CA . SER A 1 92 ? 4.439 -5.394 -10.316 1.00 95.75 92 SER A CA 1
ATOM 745 C C . SER A 1 92 ? 4.422 -5.826 -11.778 1.00 95.75 92 SER A C 1
ATOM 747 O O . SER A 1 92 ? 3.386 -5.819 -12.441 1.00 95.75 92 SER A O 1
ATOM 749 N N . ALA A 1 93 ? 5.590 -6.197 -12.297 1.00 96.00 93 ALA A N 1
ATOM 750 C CA . ALA A 1 93 ? 5.762 -6.693 -13.654 1.00 96.00 93 ALA A CA 1
ATOM 751 C C . ALA A 1 93 ? 5.708 -8.232 -13.637 1.00 96.00 93 ALA A C 1
ATOM 753 O O . ALA A 1 93 ? 6.704 -8.862 -13.291 1.00 96.00 93 ALA A O 1
ATOM 754 N N . PRO A 1 94 ? 4.587 -8.874 -14.017 1.00 94.50 94 PRO A N 1
ATOM 755 C CA . PRO A 1 94 ? 4.395 -10.309 -13.781 1.00 94.50 94 PRO A CA 1
ATOM 756 C C . PRO A 1 94 ? 5.271 -11.219 -14.658 1.00 94.50 94 PRO A C 1
ATOM 758 O O . PRO A 1 94 ? 5.410 -12.410 -14.397 1.00 94.50 94 PRO A O 1
ATOM 761 N N . MET A 1 95 ? 5.868 -10.669 -15.710 1.00 94.25 95 MET A N 1
ATOM 762 C CA . MET A 1 95 ? 6.753 -11.378 -16.634 1.00 94.25 95 MET A CA 1
ATOM 763 C C . MET A 1 95 ? 8.202 -11.425 -16.143 1.00 94.25 95 MET A C 1
ATOM 765 O O . MET A 1 95 ? 8.614 -10.638 -15.297 1.00 94.25 95 MET A O 1
ATOM 769 N N . LYS A 1 96 ? 8.993 -12.336 -16.718 1.00 94.75 96 LYS A N 1
ATOM 770 C CA . LYS A 1 96 ? 10.417 -12.485 -16.394 1.00 94.75 96 LYS A CA 1
ATOM 771 C C . LYS A 1 96 ? 11.246 -11.267 -16.794 1.00 94.75 96 LYS A C 1
ATOM 773 O O . LYS A 1 96 ? 12.113 -10.841 -16.042 1.00 94.75 96 LYS A O 1
ATOM 778 N N . GLU A 1 97 ? 10.990 -10.729 -17.978 1.00 94.50 97 GLU A N 1
ATOM 779 C CA . GLU A 1 97 ? 11.738 -9.619 -18.561 1.00 94.50 97 GLU A CA 1
ATOM 780 C C . GLU A 1 97 ? 10.784 -8.711 -19.337 1.00 94.50 97 GLU A C 1
ATOM 782 O O . GLU A 1 97 ? 9.801 -9.183 -19.911 1.00 94.50 97 GLU A O 1
ATOM 787 N N . PHE A 1 98 ? 11.078 -7.414 -19.368 1.00 92.81 98 PHE A N 1
ATOM 788 C CA . PHE A 1 98 ? 10.324 -6.416 -20.115 1.00 92.81 98 PHE A CA 1
ATOM 789 C C . PHE A 1 98 ? 11.240 -5.343 -20.709 1.00 92.81 98 PHE A C 1
ATOM 791 O O . PHE A 1 98 ? 12.364 -5.161 -20.255 1.00 92.81 98 PHE A O 1
ATOM 798 N N . GLY A 1 99 ? 10.744 -4.683 -21.764 1.00 86.56 99 GLY A N 1
ATOM 799 C CA . GLY A 1 99 ? 11.385 -3.630 -22.571 1.00 86.56 99 GLY A CA 1
ATOM 800 C C . GLY A 1 99 ? 12.871 -3.360 -22.320 1.00 86.56 99 GLY A C 1
ATOM 801 O O . GLY A 1 99 ? 13.209 -2.687 -21.362 1.00 86.56 99 GLY A O 1
ATOM 802 N N . GLY A 1 100 ? 13.762 -3.788 -23.217 1.00 88.44 100 GLY A N 1
ATOM 803 C CA . GLY A 1 100 ? 15.196 -3.503 -23.078 1.00 88.44 100 GLY A CA 1
ATOM 804 C C . GLY A 1 100 ? 15.889 -4.335 -21.994 1.00 88.44 100 GLY A C 1
ATOM 805 O O . GLY A 1 100 ? 16.775 -3.825 -21.320 1.00 88.44 100 GLY A O 1
ATOM 806 N N . TRP A 1 101 ? 15.501 -5.608 -21.850 1.00 92.69 101 TRP A N 1
ATOM 807 C CA . TRP A 1 101 ? 16.114 -6.590 -20.939 1.00 92.69 101 TRP A CA 1
ATOM 808 C C . TRP A 1 101 ? 16.040 -6.241 -19.444 1.00 92.69 101 TRP A C 1
ATOM 810 O O . TRP A 1 101 ? 16.817 -6.776 -18.656 1.00 92.69 101 TRP A O 1
ATOM 820 N N . PHE A 1 102 ? 15.115 -5.376 -19.018 1.00 95.06 102 PHE A N 1
ATOM 821 C CA . PHE A 1 102 ? 14.859 -5.201 -17.588 1.00 95.06 102 PHE A CA 1
ATOM 822 C C . PHE A 1 102 ? 14.178 -6.445 -17.029 1.00 95.06 102 PHE A C 1
ATOM 824 O O . PHE A 1 102 ? 13.256 -6.980 -17.643 1.00 95.06 102 PHE A O 1
ATOM 831 N N . ALA A 1 103 ? 14.615 -6.903 -15.858 1.00 96.12 103 ALA A N 1
ATOM 832 C CA . ALA A 1 103 ? 13.948 -8.008 -15.183 1.00 96.12 103 ALA A CA 1
ATOM 833 C C . ALA A 1 103 ? 12.598 -7.547 -14.614 1.00 96.12 103 ALA A C 1
ATOM 835 O O . ALA A 1 103 ? 12.502 -6.481 -14.001 1.00 96.12 103 ALA A O 1
ATOM 836 N N . GLY A 1 104 ? 11.568 -8.367 -14.795 1.00 95.50 104 GLY A N 1
ATOM 837 C CA . GLY A 1 104 ? 10.313 -8.245 -14.064 1.00 95.50 104 GLY A CA 1
ATOM 838 C C . GLY A 1 104 ? 10.310 -9.069 -12.782 1.00 95.50 104 GLY A C 1
ATOM 839 O O . GLY A 1 104 ? 11.277 -9.747 -12.442 1.00 95.50 104 GLY A O 1
ATOM 840 N N . ASP A 1 105 ? 9.194 -9.000 -12.066 1.00 94.81 105 ASP A N 1
ATOM 841 C CA . ASP A 1 105 ? 8.971 -9.701 -10.802 1.00 94.81 105 ASP A CA 1
ATOM 842 C C . ASP A 1 105 ? 8.733 -11.207 -11.000 1.00 94.81 105 ASP A C 1
ATOM 844 O O . ASP A 1 105 ? 8.810 -11.971 -10.040 1.00 94.81 105 ASP A O 1
ATOM 848 N N . ASN A 1 106 ? 8.457 -11.644 -12.238 1.00 95.25 106 ASN A N 1
ATOM 849 C CA . ASN A 1 106 ? 8.274 -13.048 -12.618 1.00 95.25 106 ASN A CA 1
ATOM 850 C C . ASN A 1 106 ? 7.310 -13.817 -11.692 1.00 95.25 106 ASN A C 1
ATOM 852 O O . ASN A 1 106 ? 7.586 -14.943 -11.267 1.00 95.25 106 ASN A O 1
ATOM 856 N N . ARG A 1 107 ? 6.187 -13.184 -11.347 1.00 94.19 107 ARG A N 1
ATOM 857 C CA . ARG A 1 107 ? 5.194 -13.708 -10.405 1.00 94.19 107 ARG A CA 1
ATOM 858 C C . ARG A 1 107 ? 3.777 -13.321 -10.810 1.00 94.19 107 ARG A C 1
ATOM 860 O O . ARG A 1 107 ? 3.566 -12.340 -11.514 1.00 94.19 107 ARG A O 1
ATOM 867 N N . GLY A 1 108 ? 2.802 -14.069 -10.302 1.00 93.94 108 GLY A N 1
ATOM 868 C CA . GLY A 1 108 ? 1.396 -13.675 -10.355 1.00 93.94 108 GLY A CA 1
ATOM 869 C C . GLY A 1 108 ? 1.004 -12.715 -9.229 1.00 93.94 108 GLY A C 1
ATOM 870 O O . GLY A 1 108 ? 1.828 -12.328 -8.389 1.00 93.94 108 GLY A O 1
ATOM 871 N N . TYR A 1 109 ? -0.284 -12.378 -9.199 1.00 94.88 109 TYR A N 1
ATOM 872 C CA . TYR A 1 109 ? -0.903 -11.694 -8.065 1.00 94.88 109 TYR A CA 1
ATOM 873 C C . TYR A 1 109 ? -0.777 -12.526 -6.791 1.00 94.88 109 TYR A C 1
ATOM 875 O O . TYR A 1 109 ? -0.813 -13.757 -6.831 1.00 94.88 109 TYR A O 1
ATOM 883 N N . SER A 1 110 ? -0.627 -11.855 -5.657 1.00 93.75 110 SER A N 1
ATOM 884 C CA . SER A 1 110 ? -0.429 -12.514 -4.365 1.00 93.75 110 SER A CA 1
ATOM 885 C C . SER A 1 110 ? -0.925 -11.620 -3.236 1.00 93.75 110 SER A C 1
ATOM 887 O O . SER A 1 110 ? -0.949 -10.405 -3.371 1.00 93.75 110 SER A O 1
ATOM 889 N N . THR A 1 111 ? -1.273 -12.181 -2.089 1.00 92.69 111 THR A N 1
ATOM 890 C CA . THR A 1 111 ? -1.467 -11.374 -0.875 1.00 92.69 111 THR A CA 1
ATOM 891 C C . THR A 1 111 ? -0.219 -11.361 0.007 1.00 92.69 111 THR A C 1
ATOM 893 O O . THR A 1 111 ? -0.093 -10.500 0.866 1.00 92.69 111 THR A O 1
ATOM 896 N N . ALA A 1 112 ? 0.753 -12.250 -0.234 1.00 91.44 112 ALA A N 1
ATOM 897 C CA . ALA A 1 112 ? 1.971 -12.301 0.567 1.00 91.44 112 ALA A CA 1
ATOM 898 C C . ALA A 1 112 ? 2.703 -10.948 0.572 1.00 91.44 112 ALA A C 1
ATOM 900 O O . ALA A 1 112 ? 2.747 -10.250 -0.447 1.00 91.44 112 ALA A O 1
ATOM 901 N N . LEU A 1 113 ? 3.260 -10.604 1.733 1.00 89.12 113 LEU A N 1
ATOM 902 C CA . LEU A 1 113 ? 3.871 -9.305 2.005 1.00 89.12 113 LEU A CA 1
ATOM 903 C C . LEU A 1 113 ? 5.083 -9.018 1.112 1.00 89.12 113 LEU A C 1
ATOM 905 O O . LEU A 1 113 ? 5.765 -9.933 0.626 1.00 89.12 113 LEU A O 1
ATOM 909 N N . GLY A 1 114 ? 5.345 -7.726 0.919 1.00 83.56 114 GLY A N 1
ATOM 910 C CA . GLY A 1 114 ? 6.497 -7.250 0.164 1.00 83.56 114 GLY A CA 1
ATOM 911 C C . GLY A 1 114 ? 7.819 -7.524 0.888 1.00 83.56 114 GLY A C 1
ATOM 912 O O . GLY A 1 114 ? 7.846 -7.637 2.113 1.00 83.56 114 GLY A O 1
ATOM 913 N N . VAL A 1 115 ? 8.941 -7.586 0.164 1.00 81.88 115 VAL A N 1
ATOM 914 C CA . VAL A 1 115 ? 10.277 -7.748 0.784 1.00 81.88 115 VAL A CA 1
ATOM 915 C C . VAL A 1 115 ? 10.559 -6.646 1.815 1.00 81.88 115 VAL A C 1
ATOM 917 O O . VAL A 1 115 ? 11.038 -6.933 2.911 1.00 81.88 115 VAL A O 1
ATOM 920 N N . GLY A 1 116 ? 10.177 -5.400 1.513 1.00 77.19 116 GLY A N 1
ATOM 921 C CA . GLY A 1 116 ? 10.298 -4.266 2.444 1.00 77.19 116 GLY A CA 1
ATOM 922 C C . GLY A 1 116 ? 9.433 -4.368 3.710 1.00 77.19 116 GLY A C 1
ATOM 923 O O . GLY A 1 116 ? 9.644 -3.615 4.653 1.00 77.19 116 GLY A O 1
ATOM 924 N N . GLU A 1 117 ? 8.503 -5.320 3.757 1.00 80.06 117 GLU A N 1
ATOM 925 C CA . GLU A 1 117 ? 7.615 -5.596 4.894 1.00 80.06 117 GLU A CA 1
ATOM 926 C C . GLU A 1 117 ? 7.988 -6.905 5.612 1.00 80.06 117 GLU A C 1
ATOM 928 O O . GLU A 1 117 ? 7.230 -7.400 6.444 1.00 80.06 117 GLU A O 1
ATOM 933 N N . GLY A 1 118 ? 9.137 -7.502 5.274 1.00 80.81 118 GLY A N 1
ATOM 934 C CA . GLY A 1 118 ? 9.568 -8.797 5.808 1.00 80.81 118 GLY A CA 1
ATOM 935 C C . GLY A 1 118 ? 8.963 -10.012 5.097 1.00 80.81 118 GLY A C 1
ATOM 936 O O . GLY A 1 118 ? 9.095 -11.132 5.589 1.00 80.81 118 GLY A O 1
ATOM 937 N N . GLY A 1 119 ? 8.303 -9.812 3.953 1.00 85.94 119 GLY A N 1
ATOM 938 C CA . GLY A 1 119 ? 7.821 -10.882 3.084 1.00 85.94 119 GLY A CA 1
ATOM 939 C C . GLY A 1 119 ? 8.817 -11.278 1.990 1.00 85.94 119 GLY A C 1
ATOM 940 O O . GLY A 1 119 ? 10.018 -11.032 2.082 1.00 85.94 119 GLY A O 1
ATOM 941 N N . SER A 1 120 ? 8.313 -11.924 0.937 1.00 86.75 120 SER A N 1
ATOM 942 C CA . SER A 1 120 ? 9.134 -12.472 -0.157 1.00 86.75 120 SER A CA 1
ATOM 943 C C . SER A 1 120 ? 8.731 -11.969 -1.541 1.00 86.75 120 SER A C 1
ATOM 945 O O . SER A 1 120 ? 9.251 -12.449 -2.548 1.00 86.75 120 SER A O 1
ATOM 947 N N . VAL A 1 121 ? 7.752 -11.068 -1.613 1.00 92.81 121 VAL A N 1
ATOM 948 C CA . VAL A 1 121 ? 7.174 -10.614 -2.875 1.00 92.81 121 VAL A CA 1
ATOM 949 C C . VAL A 1 121 ? 7.829 -9.305 -3.301 1.00 92.81 121 VAL A C 1
ATOM 951 O O . VAL A 1 121 ? 7.894 -8.365 -2.516 1.00 92.81 121 VAL A O 1
ATOM 954 N N . THR A 1 122 ? 8.304 -9.234 -4.543 1.00 94.12 122 THR A N 1
ATOM 955 C CA . THR A 1 122 ? 8.877 -8.003 -5.100 1.00 94.12 122 THR A CA 1
ATOM 956 C C . THR A 1 122 ? 7.843 -7.205 -5.890 1.00 94.12 122 THR A C 1
ATOM 958 O O . THR A 1 122 ? 6.891 -7.771 -6.442 1.00 94.12 122 THR A O 1
ATOM 961 N N . SER A 1 123 ? 8.031 -5.893 -5.959 1.00 95.31 123 SER A N 1
ATOM 962 C CA . SER A 1 123 ? 7.198 -4.970 -6.726 1.00 95.31 123 SER A CA 1
ATOM 963 C C . SER A 1 123 ? 8.040 -3.832 -7.303 1.00 95.31 123 SER A C 1
ATOM 965 O O . SER A 1 123 ? 9.095 -3.476 -6.781 1.00 95.31 123 SER A O 1
ATOM 967 N N . ARG A 1 124 ? 7.557 -3.214 -8.382 1.00 95.31 124 ARG A N 1
ATOM 968 C CA . ARG A 1 124 ? 8.204 -2.045 -8.991 1.00 95.31 124 ARG A CA 1
ATOM 969 C C . ARG A 1 124 ? 7.985 -0.792 -8.148 1.00 95.31 124 ARG A C 1
ATOM 971 O O . ARG A 1 124 ? 8.932 -0.067 -7.882 1.00 95.31 124 ARG A O 1
ATOM 978 N N . VAL A 1 125 ? 6.753 -0.581 -7.694 1.00 95.75 125 VAL A N 1
ATOM 979 C CA . VAL A 1 125 ? 6.382 0.454 -6.720 1.00 95.75 125 VAL A CA 1
ATOM 980 C C . VAL A 1 125 ? 5.328 -0.142 -5.800 1.00 95.75 125 VAL A C 1
ATOM 982 O O . VAL A 1 125 ? 4.458 -0.884 -6.257 1.00 95.75 125 VAL A O 1
ATOM 985 N N . GLN A 1 126 ? 5.416 0.132 -4.507 1.00 95.81 126 GLN A N 1
ATOM 986 C CA . GLN A 1 126 ? 4.469 -0.365 -3.519 1.00 95.81 126 GLN A CA 1
ATOM 987 C C . GLN A 1 126 ? 4.318 0.618 -2.363 1.00 95.81 126 GLN A C 1
ATOM 989 O O . GLN A 1 126 ? 5.220 1.402 -2.079 1.00 95.81 126 GLN A O 1
ATOM 994 N N . GLN A 1 127 ? 3.158 0.586 -1.726 1.00 95.19 127 GLN A N 1
ATOM 995 C CA . GLN A 1 127 ? 2.767 1.478 -0.649 1.00 95.19 127 GLN A CA 1
ATOM 996 C C . GLN A 1 127 ? 1.839 0.722 0.296 1.00 95.19 127 GLN A C 1
ATOM 998 O O . GLN A 1 127 ? 0.916 0.035 -0.146 1.00 95.19 127 GLN A O 1
ATOM 1003 N N . THR A 1 128 ? 2.055 0.908 1.593 1.00 94.88 128 THR A N 1
ATOM 1004 C CA . THR A 1 128 ? 1.236 0.289 2.633 1.00 94.88 128 THR A CA 1
ATOM 1005 C C . THR A 1 128 ? 0.870 1.317 3.666 1.00 94.88 128 THR A C 1
ATOM 1007 O O . THR A 1 128 ? 1.711 2.099 4.119 1.00 94.88 128 THR A O 1
ATOM 1010 N N . TYR A 1 129 ? -0.400 1.318 4.030 1.00 93.94 129 TYR A N 1
ATOM 1011 C CA . TYR A 1 129 ? -0.941 2.172 5.065 1.00 93.94 129 TYR A CA 1
ATOM 1012 C C . TYR A 1 129 ? -1.906 1.382 5.930 1.00 93.94 129 TYR A C 1
ATOM 1014 O O . TYR A 1 129 ? -2.570 0.457 5.474 1.00 93.94 129 TYR A O 1
ATOM 1022 N N . THR A 1 130 ? -1.988 1.774 7.190 1.00 92.06 130 THR A N 1
ATOM 1023 C CA . THR A 1 130 ? -2.878 1.162 8.164 1.00 92.06 130 THR A CA 1
ATOM 1024 C C . THR A 1 130 ? -3.885 2.201 8.605 1.00 92.06 130 THR A C 1
ATOM 1026 O O . THR A 1 130 ? -3.502 3.268 9.092 1.00 92.06 130 THR A O 1
ATOM 1029 N N . VAL A 1 131 ? -5.164 1.885 8.432 1.00 90.69 131 VAL A N 1
ATOM 1030 C CA . VAL A 1 131 ? -6.274 2.774 8.768 1.00 90.69 131 VAL A CA 1
ATOM 1031 C C . VAL A 1 131 ? -7.087 2.202 9.920 1.00 90.69 131 VAL A C 1
ATOM 1033 O O . VAL A 1 131 ? -7.435 1.025 9.932 1.00 90.69 131 VAL A O 1
ATOM 1036 N N 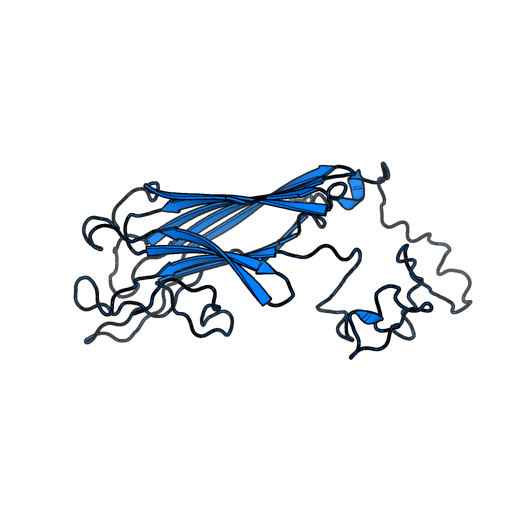. ASP A 1 132 ? -7.385 3.052 10.892 1.00 88.50 132 ASP A N 1
ATOM 1037 C CA . ASP A 1 132 ? -8.225 2.742 12.046 1.00 88.50 132 ASP A CA 1
ATOM 1038 C C . ASP A 1 132 ? -9.377 3.765 12.065 1.00 88.50 132 ASP A C 1
ATOM 1040 O O . ASP A 1 132 ? -9.172 4.918 12.474 1.00 88.50 132 ASP A O 1
ATOM 1044 N N . PRO A 1 133 ? -10.567 3.393 11.548 1.00 85.75 133 PRO A N 1
ATOM 1045 C CA . PRO A 1 133 ? -11.736 4.270 11.516 1.00 85.75 133 PRO A CA 1
ATOM 1046 C C . PRO A 1 133 ? -12.206 4.700 12.909 1.00 85.75 133 PRO A C 1
ATOM 1048 O O . PRO A 1 133 ? -12.734 5.799 13.067 1.00 85.75 133 PRO A O 1
ATOM 1051 N N . SER A 1 134 ? -12.000 3.857 13.917 1.00 80.12 134 SER A N 1
ATOM 1052 C CA . SER A 1 134 ? -12.445 4.065 15.295 1.00 80.12 134 SER A CA 1
ATOM 1053 C C . SER A 1 134 ? -11.594 5.086 16.031 1.00 80.12 134 SER A C 1
ATOM 1055 O O . SER A 1 134 ? -12.118 5.912 16.779 1.00 80.12 134 SER A O 1
ATOM 1057 N N . LYS A 1 135 ? -10.279 5.068 15.793 1.00 79.00 135 LYS A N 1
ATOM 1058 C CA . LYS A 1 135 ? -9.335 6.047 16.353 1.00 79.00 135 LYS A CA 1
ATOM 1059 C C . LYS A 1 135 ? -9.165 7.276 15.466 1.00 79.00 135 LYS A C 1
ATOM 1061 O O . LYS A 1 135 ? -8.592 8.268 15.911 1.00 79.00 135 LYS A O 1
ATOM 1066 N N . GLY A 1 136 ? -9.660 7.234 14.229 1.00 84.62 136 GLY A N 1
ATOM 1067 C CA . GLY A 1 136 ? -9.474 8.313 13.263 1.00 84.62 136 GLY A CA 1
ATOM 1068 C C . GLY A 1 136 ? -8.008 8.471 12.861 1.00 84.62 136 GLY A C 1
ATOM 1069 O O . GLY A 1 136 ? -7.521 9.592 12.705 1.00 84.62 136 GLY A O 1
ATOM 1070 N N . THR A 1 137 ? -7.274 7.357 12.769 1.00 85.75 137 THR A N 1
ATOM 1071 C CA . THR A 1 137 ? -5.830 7.378 12.504 1.00 85.75 137 THR A CA 1
ATOM 1072 C C . THR A 1 137 ? -5.475 6.679 11.205 1.00 85.75 137 THR A C 1
ATOM 1074 O O . THR A 1 137 ? -5.993 5.608 10.894 1.00 85.75 137 THR A O 1
ATOM 1077 N N . LEU A 1 138 ? -4.537 7.283 10.481 1.00 89.31 138 LEU A N 1
ATOM 1078 C CA . LEU A 1 138 ? -3.842 6.701 9.343 1.00 89.31 138 LEU A CA 1
ATOM 1079 C C . LEU A 1 138 ? -2.350 6.672 9.678 1.00 89.31 138 LEU A C 1
ATOM 1081 O O . LEU A 1 138 ? -1.789 7.683 10.101 1.00 89.31 138 LEU A O 1
ATOM 1085 N N . THR A 1 139 ? -1.708 5.523 9.495 1.00 89.94 139 THR A N 1
ATOM 1086 C CA . THR A 1 139 ? -0.255 5.378 9.659 1.00 89.94 139 THR A CA 1
ATOM 1087 C C . 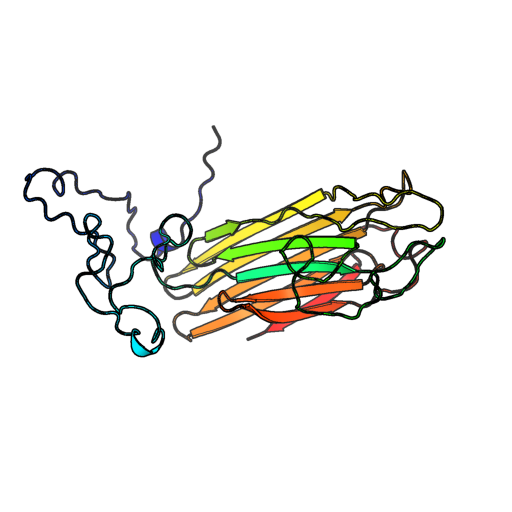THR A 1 139 ? 0.363 4.741 8.416 1.00 89.94 139 THR A C 1
ATOM 1089 O O . THR A 1 139 ? -0.305 4.007 7.691 1.00 89.94 139 THR A O 1
ATOM 1092 N N . GLY A 1 140 ? 1.637 5.033 8.144 1.00 91.19 140 GLY A N 1
ATOM 1093 C CA . GLY A 1 140 ? 2.312 4.592 6.919 1.00 91.19 140 GLY A CA 1
ATOM 1094 C C . GLY A 1 140 ? 1.989 5.483 5.717 1.00 91.19 140 GLY A C 1
ATOM 1095 O O . GLY A 1 140 ? 1.945 6.705 5.840 1.00 91.19 140 GLY A O 1
ATOM 1096 N N . GLY A 1 141 ? 1.813 4.879 4.543 1.00 91.69 141 GLY A N 1
ATOM 1097 C CA . GLY A 1 141 ? 1.440 5.585 3.316 1.00 91.69 141 GLY A CA 1
ATOM 1098 C C . GLY A 1 141 ? 2.605 6.216 2.558 1.00 91.69 141 GLY A C 1
ATOM 1099 O O . GLY A 1 141 ? 2.371 6.979 1.629 1.00 91.69 141 GLY A O 1
ATOM 1100 N N . GLN A 1 142 ? 3.856 5.919 2.911 1.00 94.38 142 GLN A N 1
ATOM 1101 C CA . GLN A 1 142 ? 5.011 6.309 2.097 1.00 94.38 142 GLN A CA 1
ATOM 1102 C C . GLN A 1 142 ? 5.366 5.171 1.132 1.00 94.38 142 GLN A C 1
ATOM 1104 O O . GLN A 1 142 ? 5.483 4.031 1.588 1.00 94.38 142 GLN A O 1
ATOM 1109 N N . PRO A 1 143 ? 5.503 5.437 -0.178 1.00 96.31 143 PRO A N 1
ATOM 1110 C CA . PRO A 1 143 ? 5.816 4.399 -1.147 1.00 96.31 143 PRO A CA 1
ATOM 1111 C C . PRO A 1 143 ? 7.309 4.051 -1.168 1.00 96.31 143 PRO A C 1
ATOM 1113 O O . PRO A 1 143 ? 8.173 4.873 -0.867 1.00 96.31 143 PRO A O 1
ATOM 1116 N N . TRP A 1 144 ? 7.619 2.821 -1.569 1.00 95.50 144 TRP A N 1
ATOM 1117 C CA . TRP A 1 144 ? 8.977 2.331 -1.797 1.00 95.50 144 TRP A CA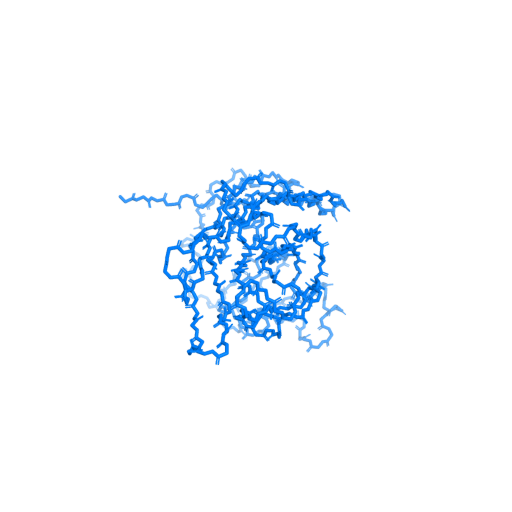 1
ATOM 1118 C C . TRP A 1 144 ? 9.026 1.387 -3.005 1.00 95.50 144 TRP A C 1
ATOM 1120 O O . TRP A 1 144 ? 8.000 1.034 -3.587 1.00 95.50 144 TRP A O 1
ATOM 1130 N N . SER A 1 145 ? 10.233 1.006 -3.423 1.00 95.94 145 SER A N 1
ATOM 1131 C CA . SER A 1 145 ? 10.455 0.120 -4.570 1.00 95.94 145 SER A CA 1
ATOM 1132 C C . SER A 1 145 ? 11.444 -0.988 -4.235 1.00 95.94 145 SER A C 1
ATOM 1134 O O . SER A 1 145 ? 12.278 -0.829 -3.341 1.00 95.94 145 SER A O 1
ATOM 1136 N N . ASP A 1 146 ? 11.365 -2.097 -4.968 1.00 95.88 146 ASP A N 1
ATOM 1137 C CA . ASP A 1 146 ? 12.437 -3.088 -5.012 1.00 95.88 146 ASP A CA 1
ATOM 1138 C C . ASP A 1 146 ? 13.421 -2.763 -6.152 1.00 95.88 146 ASP A C 1
ATOM 1140 O O . ASP A 1 146 ? 13.066 -2.058 -7.105 1.00 95.88 146 ASP A O 1
ATOM 1144 N N . PRO A 1 147 ? 14.669 -3.268 -6.103 1.00 95.81 147 PRO A N 1
ATOM 1145 C CA . PRO A 1 147 ? 15.677 -2.872 -7.073 1.00 95.81 147 PRO A CA 1
ATOM 1146 C C . PRO A 1 147 ? 15.291 -3.225 -8.519 1.00 95.81 147 PRO A C 1
ATOM 1148 O O . PRO A 1 147 ? 14.741 -4.291 -8.833 1.00 95.81 147 PRO A O 1
ATOM 1151 N N . SER A 1 148 ? 15.634 -2.325 -9.432 1.00 95.94 148 SER A N 1
ATOM 1152 C CA . SER A 1 148 ? 15.586 -2.551 -10.873 1.00 95.94 148 SER A CA 1
ATOM 1153 C C . SER A 1 148 ? 16.859 -3.259 -11.318 1.00 95.94 148 SER A C 1
ATOM 1155 O O . SER A 1 148 ? 17.958 -2.855 -10.945 1.00 95.94 148 SER A O 1
ATOM 1157 N N . HIS A 1 149 ? 16.702 -4.318 -12.110 1.00 95.69 149 HIS A N 1
ATOM 1158 C CA . HIS A 1 149 ? 17.800 -5.178 -12.547 1.00 95.69 149 HIS A CA 1
ATOM 1159 C C . HIS A 1 149 ? 17.912 -5.166 -14.068 1.00 95.69 149 HIS A C 1
ATOM 1161 O O . HIS A 1 149 ? 16.902 -5.217 -14.774 1.00 95.69 149 HIS A O 1
ATOM 1167 N N . HIS A 1 150 ? 19.145 -5.138 -14.565 1.00 95.00 150 HIS A N 1
ATOM 1168 C CA . HIS A 1 150 ? 19.446 -5.169 -15.990 1.00 95.00 150 HIS A CA 1
ATOM 1169 C C . HIS A 1 150 ? 20.791 -5.886 -16.229 1.00 95.00 150 HIS A C 1
ATOM 1171 O O . HIS A 1 150 ? 21.730 -5.642 -15.474 1.00 95.00 150 HIS A O 1
ATOM 1177 N N . PRO A 1 151 ? 20.946 -6.724 -17.274 1.00 93.50 151 PRO A N 1
ATOM 1178 C CA . PRO A 1 151 ? 22.128 -7.580 -17.455 1.00 93.50 151 PRO A CA 1
ATOM 1179 C C . PRO A 1 151 ? 23.478 -6.854 -17.498 1.00 93.50 151 PRO A C 1
ATOM 1181 O O . PRO A 1 151 ? 24.507 -7.434 -17.165 1.00 93.50 151 PRO A O 1
ATOM 1184 N N . TRP A 1 152 ? 23.479 -5.595 -17.939 1.00 91.81 152 TRP A N 1
ATOM 1185 C CA . TRP A 1 152 ? 24.698 -4.810 -18.164 1.00 91.81 152 TRP A CA 1
ATOM 1186 C C . TRP A 1 152 ? 24.837 -3.595 -17.241 1.00 91.81 152 TRP A C 1
ATOM 1188 O O . TRP A 1 152 ? 25.673 -2.733 -17.500 1.00 91.81 152 TRP A O 1
ATOM 1198 N N . ARG A 1 153 ? 23.990 -3.464 -16.211 1.00 91.88 153 ARG A N 1
ATOM 1199 C CA . ARG A 1 153 ? 24.045 -2.345 -15.255 1.00 91.88 153 ARG A CA 1
ATOM 1200 C C . ARG A 1 153 ? 23.936 -2.877 -13.834 1.00 91.88 153 ARG A C 1
ATOM 1202 O O . ARG A 1 153 ? 23.251 -3.865 -13.598 1.00 91.88 153 ARG A O 1
ATOM 1209 N N . GLU A 1 154 ? 24.605 -2.213 -12.901 1.00 94.50 154 GLU A N 1
ATOM 1210 C CA . GLU A 1 154 ? 24.416 -2.485 -11.478 1.00 94.50 154 GLU A CA 1
ATOM 1211 C C . GLU A 1 154 ? 22.968 -2.181 -11.080 1.00 94.50 154 GLU A C 1
ATOM 1213 O O . GLU A 1 154 ? 22.388 -1.208 -11.566 1.00 94.50 154 GLU A O 1
ATOM 1218 N N . SER A 1 155 ? 22.375 -3.024 -10.233 1.00 96.31 155 SER A N 1
ATOM 1219 C CA . SER A 1 155 ? 21.002 -2.829 -9.773 1.00 96.31 155 SER A CA 1
ATOM 1220 C C . SER A 1 155 ? 20.865 -1.536 -8.975 1.00 96.31 155 SER A C 1
ATOM 1222 O O . SER A 1 155 ? 21.722 -1.203 -8.160 1.00 96.31 155 SER A O 1
ATOM 1224 N N . GLN A 1 156 ? 19.752 -0.831 -9.164 1.00 96.31 156 GLN A N 1
ATOM 1225 C CA . GLN A 1 156 ? 19.447 0.391 -8.420 1.00 96.31 156 GLN A CA 1
ATOM 1226 C C . GLN A 1 156 ? 18.005 0.378 -7.926 1.00 96.31 156 GLN A C 1
ATOM 1228 O O . GLN A 1 156 ? 17.105 -0.091 -8.624 1.00 96.31 156 GLN A O 1
ATOM 1233 N N . THR A 1 157 ? 17.790 0.919 -6.732 1.00 96.06 157 THR A N 1
ATOM 1234 C CA . THR A 1 157 ? 16.466 1.077 -6.122 1.00 96.06 157 THR A CA 1
ATOM 1235 C C . THR A 1 157 ? 15.993 2.510 -6.320 1.00 96.06 157 THR A C 1
ATOM 1237 O O . THR A 1 157 ? 16.761 3.446 -6.101 1.00 96.06 157 THR A O 1
ATOM 1240 N N . ALA A 1 158 ? 14.748 2.685 -6.759 1.00 94.94 158 ALA A N 1
ATOM 1241 C CA . ALA A 1 158 ? 14.155 4.010 -6.879 1.00 94.94 158 ALA A CA 1
ATOM 1242 C C . ALA A 1 158 ? 13.719 4.535 -5.507 1.00 94.94 158 ALA A C 1
ATOM 1244 O O . ALA A 1 158 ? 13.478 3.766 -4.573 1.00 94.94 158 ALA A O 1
ATOM 1245 N N . THR A 1 159 ? 13.520 5.847 -5.433 1.00 95.31 159 THR A N 1
ATOM 1246 C CA . THR A 1 159 ? 1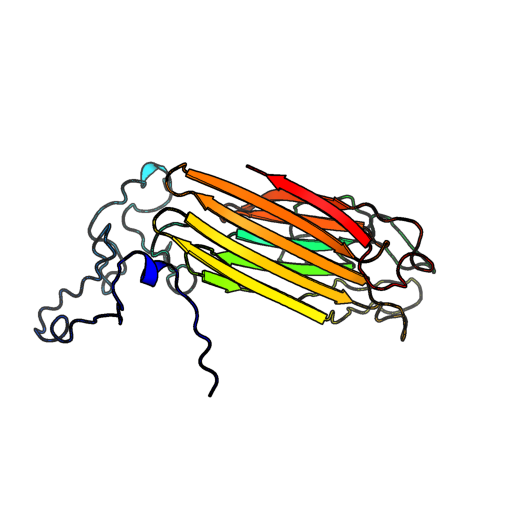2.821 6.505 -4.326 1.00 95.31 159 THR A CA 1
ATOM 1247 C C . THR A 1 159 ? 11.493 7.035 -4.864 1.00 95.31 159 THR A C 1
ATOM 1249 O O . THR A 1 159 ? 11.459 8.164 -5.356 1.00 95.31 159 THR A O 1
ATOM 1252 N N . PRO A 1 160 ? 10.421 6.220 -4.857 1.00 96.19 160 PRO A N 1
ATOM 1253 C CA . PRO A 1 160 ? 9.106 6.659 -5.298 1.00 96.19 160 PRO A CA 1
ATOM 1254 C C . PRO A 1 160 ? 8.594 7.840 -4.474 1.00 96.19 160 PRO A C 1
ATOM 1256 O O . PRO A 1 160 ? 9.001 8.054 -3.332 1.00 96.19 160 PRO A O 1
ATOM 1259 N N . THR A 1 161 ? 7.657 8.577 -5.052 1.00 96.62 161 THR A N 1
ATOM 1260 C CA . THR A 1 161 ? 6.957 9.681 -4.393 1.00 96.62 161 THR A CA 1
ATOM 1261 C C . THR A 1 161 ? 5.479 9.358 -4.255 1.00 96.62 161 THR A C 1
ATOM 1263 O O . THR A 1 161 ? 4.949 8.522 -4.986 1.00 96.62 161 THR A O 1
ATOM 1266 N N . GLY A 1 162 ? 4.813 9.983 -3.288 1.00 95.44 162 GLY A N 1
ATOM 1267 C CA . GLY A 1 162 ? 3.402 9.743 -3.020 1.00 95.44 162 GLY A CA 1
ATOM 1268 C C . GLY A 1 162 ? 3.053 9.870 -1.545 1.00 95.44 162 GLY A C 1
ATOM 1269 O O . GLY A 1 162 ? 3.925 9.996 -0.682 1.00 95.44 162 GLY A O 1
ATOM 1270 N N . SER A 1 163 ? 1.760 9.841 -1.265 1.00 95.62 163 SER A N 1
ATOM 1271 C CA . SER A 1 163 ? 1.199 9.894 0.083 1.00 95.62 163 SER A CA 1
ATOM 1272 C C . SER A 1 163 ? -0.101 9.106 0.143 1.00 95.62 163 SER A C 1
ATOM 1274 O O . SER A 1 163 ? -0.685 8.765 -0.890 1.00 95.62 163 SER A O 1
ATOM 1276 N N . ALA A 1 164 ? -0.536 8.812 1.363 1.00 96.25 164 ALA A N 1
ATOM 1277 C CA . ALA A 1 164 ? -1.892 8.387 1.655 1.00 96.25 164 ALA A CA 1
ATOM 1278 C C . ALA A 1 164 ? -2.500 9.401 2.622 1.00 96.25 164 ALA A C 1
ATOM 1280 O O . ALA A 1 164 ? -1.865 9.765 3.613 1.00 96.25 164 ALA A O 1
ATOM 1281 N N . ASP A 1 165 ? -3.722 9.824 2.335 1.00 94.94 165 ASP A N 1
ATOM 1282 C CA . ASP A 1 165 ? -4.461 10.815 3.100 1.00 94.94 165 ASP A CA 1
ATOM 1283 C C . ASP A 1 165 ? -5.845 10.254 3.424 1.00 94.94 165 ASP A C 1
ATOM 1285 O O . ASP A 1 165 ? -6.479 9.613 2.587 1.00 94.94 165 ASP A O 1
ATOM 1289 N N . ALA A 1 166 ? -6.313 10.462 4.655 1.00 94.06 166 ALA A N 1
ATOM 1290 C CA . ALA A 1 166 ? -7.567 9.886 5.126 1.00 94.06 166 ALA A CA 1
ATOM 1291 C C . ALA A 1 166 ? -8.554 10.952 5.598 1.00 94.06 166 ALA A C 1
ATOM 1293 O O . ALA A 1 166 ? -8.202 11.884 6.322 1.00 94.06 166 ALA A O 1
ATOM 1294 N N . THR A 1 167 ? -9.818 10.754 5.240 1.00 93.75 167 THR A N 1
ATOM 1295 C CA . THR A 1 167 ? -10.962 11.461 5.812 1.00 93.75 167 THR A CA 1
ATOM 1296 C C . THR A 1 167 ? -11.761 10.489 6.666 1.00 93.75 167 THR A C 1
ATOM 1298 O O . THR A 1 167 ? -12.151 9.422 6.196 1.00 93.75 167 THR A O 1
ATOM 1301 N N . PHE A 1 168 ? -12.036 10.870 7.910 1.00 90.44 168 PHE A N 1
ATOM 1302 C CA . PHE A 1 168 ? -12.771 10.042 8.863 1.00 90.44 168 PHE A CA 1
ATOM 1303 C C . PHE A 1 168 ? -14.172 10.597 9.107 1.00 90.44 168 PHE A C 1
ATOM 1305 O O . PHE A 1 168 ? -14.373 11.810 9.186 1.00 90.44 168 PHE A O 1
ATOM 1312 N N . GLY A 1 169 ? -15.144 9.702 9.241 1.00 86.56 169 GLY A N 1
ATOM 1313 C CA . GLY A 1 169 ? -16.526 10.039 9.556 1.00 86.56 169 GLY A CA 1
ATOM 1314 C C . GLY A 1 169 ? -17.050 9.120 10.641 1.00 86.56 169 GLY A C 1
ATOM 1315 O O . GLY A 1 169 ? -16.969 7.903 10.500 1.00 86.56 169 GLY A O 1
ATOM 1316 N N . CYS A 1 170 ? -17.603 9.685 11.711 1.00 79.56 170 CYS A N 1
ATOM 1317 C CA . CYS A 1 170 ? -17.987 8.903 12.880 1.00 79.56 170 CYS A CA 1
ATOM 1318 C C . CYS A 1 170 ? -19.331 9.302 13.471 1.00 79.56 170 CYS A C 1
ATOM 1320 O O . CYS A 1 170 ? -19.733 10.464 13.475 1.00 79.56 170 CYS A O 1
ATOM 1322 N N . SER A 1 171 ? -20.025 8.283 13.963 1.00 75.62 171 SER A N 1
ATOM 1323 C CA . SER A 1 171 ? -21.386 8.305 14.484 1.00 75.62 171 SER A CA 1
ATOM 1324 C C . SER A 1 171 ? -21.513 7.247 15.591 1.00 75.62 171 SER A C 1
ATOM 1326 O O . SER A 1 171 ? -20.721 6.304 15.607 1.00 75.62 171 SER A O 1
ATOM 1328 N N . PRO A 1 172 ? -22.504 7.320 16.504 1.00 72.62 172 PRO A N 1
ATOM 1329 C CA . PRO A 1 172 ? -22.671 6.331 17.575 1.00 72.62 172 PRO A CA 1
ATOM 1330 C C . PRO A 1 172 ? -22.702 4.865 17.124 1.00 72.62 172 PRO A C 1
ATOM 1332 O O . PRO A 1 172 ? -22.297 3.989 17.879 1.00 72.62 172 PRO A O 1
ATOM 1335 N N . ILE A 1 173 ? -23.157 4.600 15.899 1.00 73.44 173 ILE A N 1
ATOM 1336 C CA . ILE A 1 173 ? -23.329 3.245 15.353 1.00 73.44 173 ILE A CA 1
ATOM 1337 C C . ILE A 1 173 ? -22.426 2.939 14.155 1.00 73.44 173 ILE A C 1
ATOM 1339 O O . ILE A 1 173 ? -22.415 1.799 13.700 1.00 73.44 173 ILE A O 1
ATOM 1343 N N . LYS A 1 174 ? -21.716 3.939 13.617 1.00 81.00 174 LYS A N 1
ATOM 1344 C CA . LYS A 1 174 ? -20.906 3.789 12.404 1.00 81.00 174 LYS A CA 1
ATOM 1345 C C . LYS A 1 174 ? -19.602 4.557 12.502 1.00 81.00 174 LYS A C 1
ATOM 1347 O O . LYS A 1 174 ? -19.635 5.758 12.773 1.00 81.00 174 LYS A O 1
ATOM 1352 N N . ASN A 1 175 ? -18.498 3.889 12.198 1.00 87.00 175 ASN A N 1
ATOM 1353 C CA . ASN A 1 175 ? -17.221 4.535 11.921 1.00 87.00 175 ASN A CA 1
ATOM 1354 C C . ASN A 1 175 ? -16.924 4.367 10.429 1.00 87.00 175 ASN A C 1
ATOM 1356 O O . ASN A 1 175 ? -17.307 3.374 9.812 1.00 87.00 175 ASN A O 1
ATOM 1360 N N . SER A 1 176 ? -16.267 5.342 9.824 1.00 91.62 176 SER A N 1
ATOM 1361 C CA . SER A 1 176 ? -15.893 5.285 8.418 1.00 91.62 176 SER A CA 1
ATOM 1362 C C . SER A 1 176 ? -14.575 5.991 8.181 1.00 91.62 176 SER A C 1
ATOM 1364 O O . SER A 1 176 ? -14.263 6.986 8.838 1.00 91.62 176 SER A O 1
ATOM 1366 N N . ALA A 1 177 ? -13.821 5.475 7.223 1.00 93.62 177 ALA A N 1
ATOM 1367 C CA . ALA A 1 177 ? -12.597 6.081 6.742 1.00 93.62 177 ALA A CA 1
ATOM 1368 C C . ALA A 1 177 ? -12.561 5.984 5.220 1.00 93.62 177 ALA A C 1
ATOM 1370 O O . ALA A 1 177 ? -12.754 4.903 4.668 1.00 93.62 177 ALA A O 1
ATOM 1371 N N . THR A 1 178 ? -12.297 7.101 4.553 1.00 97.38 178 THR A N 1
ATOM 1372 C CA . THR A 1 178 ? -11.936 7.133 3.135 1.00 97.38 178 THR A CA 1
ATOM 1373 C C . THR A 1 178 ? -10.468 7.488 3.040 1.00 97.38 178 THR A C 1
ATOM 1375 O O . THR A 1 178 ? -10.079 8.551 3.517 1.00 97.38 178 THR A O 1
ATOM 1378 N N . VAL A 1 179 ? -9.669 6.605 2.452 1.00 97.31 179 VAL A N 1
ATOM 1379 C CA . VAL A 1 179 ? -8.241 6.804 2.218 1.00 97.31 179 VAL A CA 1
ATOM 1380 C C . VAL A 1 179 ? -8.007 6.970 0.728 1.00 97.31 179 VAL A C 1
ATOM 1382 O O . VAL A 1 179 ? -8.316 6.067 -0.048 1.00 97.31 179 VAL A O 1
ATOM 1385 N N . ASP A 1 180 ? -7.435 8.104 0.348 1.00 97.81 180 ASP A N 1
ATOM 1386 C CA . ASP A 1 180 ? -6.943 8.361 -0.997 1.00 97.81 180 ASP A CA 1
ATOM 1387 C C . ASP A 1 180 ? -5.417 8.278 -0.974 1.00 97.81 180 ASP A C 1
ATOM 1389 O O . ASP A 1 180 ? -4.749 8.934 -0.175 1.00 97.81 180 ASP A O 1
ATOM 1393 N N . ALA A 1 181 ? -4.858 7.433 -1.830 1.00 97.12 181 ALA A N 1
ATOM 1394 C CA . ALA A 1 181 ? -3.437 7.137 -1.859 1.00 97.12 181 ALA A CA 1
ATOM 1395 C C . ALA A 1 181 ? -2.882 7.240 -3.277 1.00 97.12 181 ALA A C 1
ATOM 1397 O O . ALA A 1 181 ? -3.500 6.793 -4.244 1.00 97.12 181 ALA A O 1
ATOM 1398 N N . THR A 1 182 ? -1.697 7.827 -3.391 1.00 97.25 182 THR A N 1
ATOM 1399 C CA . THR A 1 182 ? -0.961 7.999 -4.644 1.00 97.25 182 THR A CA 1
ATOM 1400 C C . THR A 1 182 ? 0.450 7.455 -4.485 1.00 97.25 182 THR A C 1
ATOM 1402 O O . THR A 1 182 ? 1.067 7.625 -3.432 1.00 97.25 182 THR A O 1
ATOM 1405 N N . MET A 1 183 ? 0.964 6.811 -5.530 1.00 96.38 183 MET A N 1
ATOM 1406 C CA . MET A 1 183 ? 2.363 6.412 -5.631 1.00 96.38 183 MET A CA 1
ATOM 1407 C C . MET A 1 183 ? 2.852 6.539 -7.076 1.00 96.38 183 MET A C 1
ATOM 1409 O O . MET A 1 183 ? 2.144 6.144 -8.000 1.00 96.38 183 MET A O 1
ATOM 1413 N N . ALA A 1 184 ? 4.058 7.079 -7.240 1.00 96.69 184 ALA A N 1
ATOM 1414 C CA . ALA A 1 184 ? 4.712 7.337 -8.517 1.00 96.69 184 ALA A CA 1
ATOM 1415 C C . ALA A 1 184 ? 6.197 6.953 -8.438 1.00 96.69 184 ALA A C 1
ATOM 1417 O O . ALA A 1 184 ? 6.875 7.335 -7.479 1.00 96.69 184 ALA A O 1
ATOM 1418 N N . GLY A 1 185 ? 6.729 6.211 -9.412 1.00 95.38 185 GLY A N 1
ATOM 1419 C CA . GLY A 1 185 ? 8.154 5.856 -9.412 1.00 95.38 185 GLY A CA 1
ATOM 1420 C C . GLY A 1 185 ? 8.759 5.542 -10.778 1.00 95.38 185 GLY A C 1
ATOM 1421 O O . GLY A 1 185 ? 8.288 4.646 -11.479 1.00 95.38 185 GLY A O 1
ATOM 1422 N N . ALA A 1 186 ? 9.849 6.237 -11.110 1.00 94.75 186 ALA A N 1
ATOM 1423 C CA . ALA A 1 186 ? 10.621 6.048 -12.337 1.00 94.75 186 ALA A CA 1
ATOM 1424 C C . ALA A 1 186 ? 11.614 4.884 -12.241 1.00 94.75 186 ALA A C 1
ATOM 1426 O O . ALA A 1 186 ? 12.041 4.469 -11.159 1.00 94.75 186 ALA A O 1
ATOM 1427 N N . ASN A 1 187 ? 12.092 4.424 -13.400 1.00 94.88 187 ASN A N 1
ATOM 1428 C CA . ASN A 1 187 ? 13.215 3.496 -13.454 1.00 94.88 187 ASN A CA 1
ATOM 1429 C C . ASN A 1 187 ? 14.534 4.245 -13.157 1.00 94.88 187 ASN A C 1
ATOM 1431 O O . ASN A 1 187 ? 14.961 5.069 -13.972 1.00 94.88 187 ASN A O 1
ATOM 1435 N N . PRO A 1 188 ? 15.246 3.924 -12.059 1.00 95.81 188 PRO A N 1
ATOM 1436 C CA . PRO A 1 188 ? 16.459 4.643 -11.666 1.00 95.81 188 PRO A CA 1
ATOM 1437 C C . PRO A 1 188 ? 17.613 4.409 -12.653 1.00 95.81 188 PRO A C 1
ATOM 1439 O O . PRO A 1 188 ? 18.487 5.257 -12.814 1.00 95.81 188 PRO A O 1
ATOM 1442 N N . LEU A 1 189 ? 17.582 3.291 -13.388 1.00 94.88 189 LEU A N 1
ATOM 1443 C CA . LEU A 1 189 ? 18.584 2.960 -14.396 1.00 94.88 189 LEU A CA 1
ATOM 1444 C C . LEU A 1 189 ? 18.383 3.721 -15.708 1.00 94.88 189 LEU A C 1
ATOM 1446 O O . LEU A 1 189 ? 19.269 3.664 -16.561 1.00 94.88 189 LEU A O 1
ATOM 1450 N N . VAL A 1 190 ? 17.256 4.411 -15.906 1.00 92.81 190 VAL A N 1
ATOM 1451 C CA . VAL A 1 190 ? 16.951 5.161 -17.133 1.00 92.81 190 VAL A CA 1
ATOM 1452 C C . VAL A 1 190 ? 16.506 6.578 -16.762 1.00 92.81 190 VAL A C 1
ATOM 1454 O O . VAL A 1 190 ? 15.313 6.816 -16.555 1.00 92.81 190 VAL A O 1
ATOM 1457 N N . PRO A 1 191 ? 17.448 7.539 -16.695 1.00 91.12 191 PRO A N 1
ATOM 1458 C CA . PRO A 1 191 ? 17.121 8.935 -16.428 1.00 91.12 191 PRO A CA 1
ATOM 1459 C C . PRO A 1 191 ? 16.100 9.479 -17.434 1.00 91.12 191 PRO A C 1
ATOM 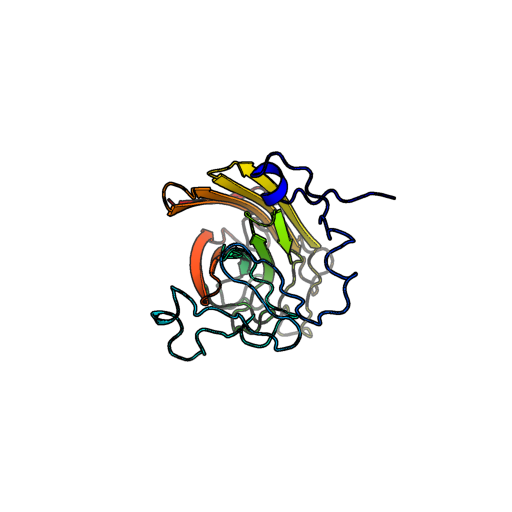1461 O O . PRO A 1 191 ? 16.284 9.337 -18.643 1.00 91.12 191 PRO A O 1
ATOM 1464 N N . GLY A 1 192 ? 15.031 10.102 -16.933 1.00 89.06 192 GLY A N 1
ATOM 1465 C CA . GLY A 1 192 ? 13.942 10.637 -17.757 1.00 89.06 192 GLY A CA 1
ATOM 1466 C C . GLY A 1 192 ? 12.931 9.593 -18.245 1.00 89.06 192 GLY A C 1
ATOM 1467 O O . GLY A 1 192 ? 12.117 9.911 -19.109 1.00 89.06 192 GLY A O 1
ATOM 1468 N N . SER A 1 193 ? 12.977 8.360 -17.727 1.00 91.75 193 SER A N 1
ATOM 1469 C CA . SER A 1 193 ? 11.874 7.414 -17.917 1.00 91.75 193 SER A CA 1
ATOM 1470 C C . SER A 1 193 ? 10.589 7.936 -17.255 1.00 91.75 193 SER A C 1
ATOM 1472 O O . SER A 1 193 ? 10.684 8.610 -16.230 1.00 91.75 193 SER A O 1
ATOM 1474 N N . PRO A 1 194 ? 9.406 7.658 -17.833 1.00 93.31 194 PRO A N 1
ATOM 1475 C CA . PRO A 1 194 ? 8.141 7.975 -17.180 1.00 93.31 194 PRO A CA 1
ATOM 1476 C C . PRO A 1 194 ? 8.003 7.225 -15.851 1.00 93.31 194 PRO A C 1
ATOM 1478 O O . PRO A 1 194 ? 8.532 6.117 -15.701 1.00 93.31 194 PRO A O 1
ATOM 1481 N N . ASP A 1 195 ? 7.281 7.834 -14.916 1.00 95.00 195 ASP A N 1
ATOM 1482 C CA . ASP A 1 195 ? 6.919 7.200 -13.655 1.00 95.00 195 ASP A CA 1
ATOM 1483 C C . ASP A 1 195 ? 5.871 6.106 -13.885 1.00 95.00 195 ASP A C 1
ATOM 1485 O O . ASP A 1 195 ? 5.093 6.163 -14.831 1.00 95.00 195 ASP A O 1
ATOM 1489 N N . ILE A 1 196 ? 5.876 5.089 -13.023 1.00 95.75 196 ILE A N 1
ATOM 1490 C CA . ILE A 1 196 ? 4.718 4.218 -12.819 1.00 95.75 196 ILE A CA 1
ATOM 1491 C C . ILE A 1 196 ? 3.794 4.927 -11.839 1.00 95.75 196 ILE A C 1
ATOM 1493 O O . ILE A 1 196 ? 4.134 4.995 -10.658 1.00 95.75 196 ILE A O 1
ATOM 1497 N N . ASP A 1 197 ? 2.634 5.379 -12.301 1.00 96.12 197 ASP A N 1
ATOM 1498 C CA . ASP A 1 197 ? 1.613 6.026 -11.486 1.00 96.12 197 ASP A CA 1
ATOM 1499 C C . ASP A 1 197 ? 0.508 5.046 -11.074 1.00 96.12 197 ASP A C 1
ATOM 1501 O O . ASP A 1 197 ? -0.114 4.376 -11.904 1.00 96.12 197 ASP A O 1
ATOM 1505 N N . VAL A 1 198 ? 0.203 5.001 -9.775 1.00 96.81 198 VAL A N 1
ATOM 1506 C CA . VAL A 1 198 ? -0.982 4.326 -9.233 1.00 96.81 198 VAL A CA 1
ATOM 1507 C C . VAL A 1 198 ? -1.664 5.225 -8.210 1.00 96.81 198 VAL A C 1
ATOM 1509 O O . VAL A 1 198 ? -1.051 5.750 -7.283 1.00 96.81 198 VAL A O 1
ATOM 1512 N N . LYS A 1 199 ? -2.973 5.376 -8.374 1.00 96.75 199 LYS A N 1
ATOM 1513 C CA . LYS A 1 199 ? -3.874 6.144 -7.522 1.00 96.75 199 LYS A CA 1
ATOM 1514 C C . LYS A 1 199 ? -4.966 5.209 -7.033 1.00 96.75 199 LYS A C 1
ATOM 1516 O O . LYS A 1 199 ? -5.586 4.495 -7.820 1.00 96.75 199 LYS A O 1
ATOM 1521 N N . SER A 1 200 ? -5.223 5.213 -5.741 1.00 97.06 200 SER A N 1
ATOM 1522 C CA . SER A 1 200 ? -6.212 4.349 -5.120 1.00 97.06 200 SER A CA 1
ATOM 1523 C C . SER A 1 200 ? -7.104 5.131 -4.174 1.00 97.06 200 SER A C 1
ATOM 1525 O O . SER A 1 200 ? -6.662 6.093 -3.558 1.00 97.06 200 SER A O 1
ATOM 1527 N N . SER A 1 201 ? -8.362 4.716 -4.085 1.00 97.56 201 SER A N 1
ATOM 1528 C CA . SER A 1 201 ? -9.329 5.256 -3.136 1.00 97.56 201 SER A CA 1
ATOM 1529 C C . SER A 1 201 ? -10.038 4.090 -2.467 1.00 97.56 201 SER A C 1
ATOM 1531 O O . SER A 1 201 ? -10.585 3.230 -3.163 1.00 97.56 201 SER A O 1
ATOM 1533 N N . LEU A 1 202 ? -9.993 4.038 -1.139 1.00 96.75 202 LEU A N 1
ATOM 1534 C CA . LEU A 1 202 ? -10.580 2.988 -0.317 1.00 96.75 202 LEU A CA 1
ATOM 1535 C C . LEU A 1 202 ? -11.508 3.610 0.723 1.00 96.75 202 LEU A C 1
ATOM 1537 O O . LEU A 1 202 ? -11.060 4.365 1.576 1.00 96.75 202 LEU A O 1
ATOM 1541 N N . THR A 1 203 ? -12.781 3.235 0.714 1.00 96.38 203 THR A N 1
ATOM 1542 C CA . THR A 1 203 ? -13.733 3.573 1.771 1.00 96.38 203 THR A CA 1
ATOM 1543 C C . THR A 1 203 ? -14.066 2.338 2.589 1.00 96.38 203 THR A C 1
ATOM 1545 O O . THR A 1 203 ? -14.624 1.369 2.073 1.00 96.38 203 THR A O 1
ATOM 1548 N N . ILE A 1 204 ? -13.782 2.412 3.882 1.00 91.62 204 ILE A N 1
ATOM 1549 C CA . ILE A 1 204 ? -14.169 1.435 4.892 1.00 91.62 204 ILE A CA 1
ATOM 1550 C C . ILE A 1 204 ? -15.312 2.019 5.716 1.00 91.62 204 ILE A C 1
ATOM 1552 O O . ILE A 1 204 ? -15.243 3.169 6.153 1.00 91.62 204 ILE A O 1
ATOM 1556 N N . VAL A 1 205 ? -16.357 1.226 5.939 1.00 89.62 205 VAL A N 1
ATOM 1557 C CA . VAL A 1 205 ? -17.455 1.563 6.848 1.00 89.62 205 VAL A CA 1
ATOM 1558 C C . VAL A 1 205 ? -17.694 0.399 7.795 1.00 89.62 205 VAL A C 1
ATOM 1560 O O . VAL A 1 205 ? -18.049 -0.699 7.373 1.00 89.62 205 VAL A O 1
ATOM 1563 N N . GLU A 1 206 ? -17.542 0.669 9.081 1.00 84.69 206 GLU A N 1
ATOM 1564 C CA . GLU A 1 206 ? -17.883 -0.239 10.165 1.00 84.69 206 GLU A CA 1
ATOM 1565 C C . GLU A 1 206 ? -19.300 0.076 10.635 1.00 84.69 206 GLU A C 1
ATOM 1567 O O . GLU A 1 206 ? -19.584 1.201 11.050 1.00 84.69 206 GLU A O 1
ATOM 1572 N N . ASP A 1 207 ? -20.201 -0.905 10.578 1.00 81.25 207 ASP A N 1
ATOM 1573 C CA . ASP A 1 207 ? -21.519 -0.812 11.205 1.00 81.25 207 ASP A CA 1
ATOM 1574 C C . ASP A 1 207 ? -21.509 -1.623 12.500 1.00 81.25 207 ASP A C 1
ATOM 1576 O O . ASP A 1 207 ? -21.596 -2.851 12.493 1.00 81.25 207 ASP A O 1
ATOM 1580 N N . LEU A 1 208 ? -21.415 -0.922 13.627 1.00 77.56 208 LEU A N 1
ATOM 1581 C CA . LEU A 1 208 ? -21.298 -1.524 14.956 1.00 77.56 208 LEU A CA 1
ATOM 1582 C C . LEU A 1 208 ? -22.597 -2.192 15.409 1.00 77.56 208 LEU A C 1
ATOM 1584 O O . LEU A 1 208 ? -22.585 -3.073 16.267 1.00 77.56 208 LEU A O 1
ATOM 1588 N N . LYS A 1 209 ? -23.735 -1.780 14.839 1.00 73.50 209 LYS A N 1
ATOM 1589 C CA . LYS A 1 209 ? -25.039 -2.365 15.155 1.00 73.50 209 LYS A CA 1
ATOM 1590 C C . LYS A 1 209 ? -25.252 -3.668 14.390 1.00 73.50 209 LYS A C 1
ATOM 1592 O O . LYS A 1 209 ? -25.797 -4.614 14.953 1.00 73.50 209 LYS A O 1
ATOM 1597 N N . ALA A 1 210 ? -24.864 -3.699 13.118 1.00 70.00 210 ALA A N 1
ATOM 1598 C CA . ALA A 1 210 ? -24.962 -4.886 12.275 1.00 70.00 210 ALA A CA 1
ATOM 1599 C C . ALA A 1 210 ? -23.773 -5.849 12.457 1.00 70.00 210 ALA A C 1
ATOM 1601 O O . ALA A 1 210 ? -23.898 -7.029 12.137 1.00 70.00 210 ALA A O 1
ATOM 1602 N N . GLY A 1 211 ? -22.644 -5.367 12.986 1.00 72.75 211 GLY A N 1
ATOM 1603 C CA . GLY A 1 211 ? -21.399 -6.128 13.093 1.00 72.75 211 GLY A CA 1
ATOM 1604 C C . GLY A 1 211 ? -20.757 -6.404 11.732 1.00 72.75 211 GLY A C 1
ATOM 1605 O O . GLY A 1 211 ? -20.151 -7.458 11.553 1.00 72.75 211 GLY A O 1
ATOM 1606 N N . THR A 1 212 ? -20.935 -5.501 10.764 1.00 75.69 212 THR A N 1
ATOM 1607 C CA . THR A 1 212 ? -20.504 -5.676 9.367 1.00 75.69 212 THR A CA 1
ATOM 1608 C C . THR A 1 212 ? -19.439 -4.661 8.973 1.00 75.69 212 THR A C 1
ATOM 1610 O O . THR A 1 212 ? -19.457 -3.522 9.446 1.00 75.69 212 THR A O 1
ATOM 1613 N N . LEU A 1 213 ? -18.564 -5.061 8.050 1.00 82.88 213 LEU A N 1
ATOM 1614 C CA . LEU A 1 213 ? -17.514 -4.231 7.470 1.00 82.88 213 LEU A CA 1
ATOM 1615 C C . LEU A 1 213 ? -17.762 -4.091 5.969 1.00 82.88 213 LEU A C 1
ATOM 1617 O O . LEU A 1 213 ? -17.636 -5.055 5.224 1.00 82.88 213 LEU A O 1
ATOM 1621 N N . THR A 1 214 ? -18.076 -2.882 5.520 1.00 87.38 214 THR A N 1
ATOM 1622 C CA . THR A 1 214 ? -18.195 -2.581 4.093 1.00 87.38 214 THR A CA 1
ATOM 1623 C C . THR A 1 214 ? -16.893 -1.988 3.580 1.00 87.38 214 THR A C 1
ATOM 1625 O O . THR A 1 214 ? -16.388 -1.020 4.150 1.00 87.38 214 THR A O 1
ATOM 1628 N N . VAL A 1 215 ? -16.384 -2.526 2.472 1.00 90.88 215 VAL A N 1
ATOM 1629 C CA . VAL A 1 215 ? -15.160 -2.054 1.817 1.00 90.88 215 VAL A CA 1
ATOM 1630 C C . VAL A 1 215 ? -15.465 -1.697 0.368 1.00 90.88 215 VAL A C 1
ATOM 1632 O O . VAL A 1 215 ? -15.876 -2.541 -0.424 1.00 90.88 215 VAL A O 1
ATOM 1635 N N . ASN A 1 216 ? -15.243 -0.438 0.007 1.00 95.25 216 ASN A N 1
ATOM 1636 C CA . ASN A 1 216 ? -15.309 0.045 -1.367 1.00 95.25 216 ASN A CA 1
ATOM 1637 C C . ASN A 1 216 ? -13.919 0.461 -1.806 1.00 95.25 216 ASN A C 1
ATOM 1639 O O . ASN A 1 216 ? -13.289 1.255 -1.122 1.00 95.25 216 ASN A O 1
ATOM 1643 N N . ALA A 1 217 ? -13.461 -0.020 -2.951 1.00 96.06 217 ALA A N 1
ATOM 1644 C CA . ALA A 1 217 ? -12.155 0.333 -3.479 1.00 96.06 217 ALA A CA 1
ATOM 1645 C C . ALA A 1 217 ? -12.246 0.716 -4.949 1.00 96.06 217 ALA A C 1
ATOM 1647 O O . ALA A 1 217 ? -12.987 0.105 -5.719 1.00 96.06 217 ALA A O 1
ATOM 1648 N N . THR A 1 218 ? -11.436 1.685 -5.354 1.00 97.38 218 THR A N 1
ATOM 1649 C CA . THR A 1 218 ? -11.163 1.992 -6.757 1.00 97.38 218 THR A CA 1
ATOM 1650 C C . THR A 1 218 ? -9.671 2.187 -6.956 1.00 97.38 218 THR A C 1
ATOM 1652 O O . THR A 1 218 ? -8.970 2.667 -6.064 1.00 97.38 218 THR A O 1
ATOM 1655 N N . MET A 1 219 ? -9.181 1.809 -8.131 1.00 96.69 219 MET A N 1
ATOM 1656 C CA . MET A 1 219 ? -7.785 1.989 -8.505 1.00 96.69 219 MET A CA 1
ATOM 1657 C C . MET A 1 219 ? -7.696 2.530 -9.928 1.00 96.69 219 MET A C 1
ATOM 1659 O O . MET A 1 219 ? -8.450 2.125 -10.821 1.00 96.69 219 MET A O 1
ATOM 1663 N N . LYS A 1 220 ? -6.777 3.468 -10.123 1.00 96.56 220 LYS A N 1
ATOM 1664 C CA . LYS A 1 220 ? -6.421 4.074 -11.401 1.00 96.56 220 LYS A CA 1
ATOM 1665 C C . LYS A 1 220 ? -4.907 4.171 -11.501 1.00 96.56 220 LYS A C 1
ATOM 1667 O O . LYS A 1 220 ? -4.228 4.140 -10.482 1.00 96.56 220 LYS A O 1
ATOM 1672 N N . GLY A 1 221 ? -4.384 4.312 -12.702 1.00 94.69 221 GLY A N 1
ATOM 1673 C CA . GLY A 1 221 ? -2.948 4.434 -12.895 1.00 94.69 221 GLY A CA 1
ATOM 1674 C C . GLY A 1 221 ? -2.582 4.388 -14.359 1.00 94.69 221 GLY A C 1
ATOM 1675 O O . GLY A 1 221 ? -3.411 4.690 -15.223 1.00 94.69 221 GLY A O 1
ATOM 1676 N N . ASP A 1 222 ? -1.353 3.987 -14.630 1.00 93.88 222 ASP A N 1
ATOM 1677 C CA . ASP A 1 222 ? -0.906 3.694 -15.985 1.00 93.88 222 ASP A CA 1
ATOM 1678 C C . ASP A 1 222 ? -1.386 2.323 -16.466 1.00 93.88 222 ASP A C 1
ATOM 1680 O O . ASP A 1 222 ? -1.859 1.475 -15.707 1.00 93.88 222 ASP A O 1
ATOM 1684 N N . GLY A 1 223 ? -1.272 2.088 -17.774 1.00 90.44 223 GLY A N 1
ATOM 1685 C CA . GLY A 1 223 ? -1.582 0.784 -18.360 1.00 90.44 223 GLY A CA 1
ATOM 1686 C C . GLY A 1 223 ? -0.509 -0.267 -18.086 1.00 90.44 223 GLY A C 1
ATOM 1687 O O . GLY A 1 223 ? -0.731 -1.443 -18.361 1.00 90.44 223 GLY A O 1
ATOM 1688 N N . PHE A 1 224 ? 0.659 0.130 -17.586 1.00 93.38 224 PHE A N 1
ATOM 1689 C CA . PHE A 1 224 ? 1.779 -0.764 -17.345 1.00 93.38 224 PHE A CA 1
ATOM 1690 C C . PHE A 1 224 ? 2.576 -0.330 -16.107 1.00 93.38 224 PHE A C 1
ATOM 1692 O O . PHE A 1 224 ? 2.857 0.855 -15.983 1.00 93.38 224 PHE A O 1
ATOM 1699 N N . PRO A 1 225 ? 3.046 -1.257 -15.250 1.00 94.50 225 PRO A N 1
ATOM 1700 C CA . PRO A 1 225 ? 2.823 -2.702 -15.273 1.00 94.50 225 PRO A CA 1
ATOM 1701 C C . PRO A 1 225 ? 1.484 -3.075 -14.597 1.00 94.50 225 PRO A C 1
ATOM 1703 O O . PRO A 1 225 ? 0.549 -2.282 -14.597 1.00 94.50 225 PRO A O 1
ATOM 1706 N N . ALA A 1 226 ? 1.335 -4.309 -14.106 1.00 96.19 226 ALA A N 1
ATOM 1707 C CA . ALA A 1 226 ? 0.107 -4.749 -13.442 1.00 96.19 226 ALA A CA 1
ATOM 1708 C C . ALA A 1 226 ? 0.037 -4.148 -12.034 1.00 96.19 226 ALA A C 1
ATOM 1710 O O . ALA A 1 226 ? 1.075 -3.980 -11.401 1.00 96.19 226 ALA A O 1
ATOM 1711 N N . ALA A 1 227 ? -1.157 -3.898 -11.501 1.00 96.38 227 ALA A N 1
ATOM 1712 C CA . ALA A 1 227 ? -1.310 -3.417 -10.127 1.00 96.38 227 ALA A CA 1
ATOM 1713 C C . ALA A 1 227 ? -2.305 -4.255 -9.336 1.00 96.38 227 ALA A C 1
ATOM 1715 O O . ALA A 1 227 ? -3.209 -4.874 -9.893 1.00 96.38 227 ALA A O 1
ATOM 1716 N N . GLU A 1 228 ? -2.134 -4.280 -8.024 1.00 96.38 228 GLU A N 1
ATOM 1717 C CA . GLU A 1 228 ? -2.984 -5.023 -7.109 1.00 96.38 228 GLU A CA 1
ATOM 1718 C C . GLU A 1 228 ? -3.164 -4.274 -5.787 1.00 96.38 228 GLU A C 1
ATOM 1720 O O . GLU A 1 228 ? -2.284 -3.533 -5.344 1.00 96.38 228 GLU A O 1
ATOM 1725 N N . MET A 1 229 ? -4.323 -4.486 -5.172 1.00 96.25 229 MET A N 1
ATOM 1726 C CA . MET A 1 229 ? -4.695 -3.957 -3.868 1.00 96.25 229 MET A CA 1
ATOM 1727 C C . MET A 1 229 ? -5.272 -5.083 -3.024 1.00 96.25 229 MET A C 1
ATOM 1729 O O . MET A 1 229 ? -6.181 -5.789 -3.466 1.00 96.25 229 MET A O 1
ATOM 1733 N N . PHE A 1 230 ? -4.811 -5.197 -1.786 1.00 95.00 230 PHE A N 1
ATOM 1734 C CA . PHE A 1 230 ? -5.372 -6.119 -0.809 1.00 95.00 230 PHE A CA 1
ATOM 1735 C C . PHE A 1 230 ? -5.427 -5.489 0.581 1.00 95.00 230 PHE A C 1
ATOM 1737 O O . PHE A 1 230 ? -4.645 -4.599 0.913 1.00 95.00 230 PHE A O 1
ATOM 1744 N N . ILE A 1 231 ? -6.375 -5.960 1.383 1.00 91.62 231 ILE A N 1
ATOM 1745 C CA . ILE A 1 231 ? -6.574 -5.550 2.775 1.00 91.62 231 ILE A CA 1
ATOM 1746 C C . ILE A 1 231 ? -6.232 -6.722 3.688 1.00 91.62 231 ILE A C 1
ATOM 1748 O O . ILE A 1 231 ? -6.481 -7.878 3.336 1.00 91.62 231 ILE A O 1
ATOM 1752 N N . GLY A 1 232 ? -5.650 -6.435 4.843 1.00 87.38 232 GLY A N 1
ATOM 1753 C CA . GLY A 1 232 ? -5.369 -7.415 5.877 1.00 87.38 232 GLY A CA 1
ATOM 1754 C C . GLY A 1 232 ? -6.132 -7.151 7.169 1.00 87.38 232 GLY A C 1
ATOM 1755 O O . GLY A 1 232 ? -6.773 -6.115 7.341 1.00 87.38 232 GLY A O 1
ATOM 1756 N N . ASP A 1 233 ? -6.023 -8.100 8.090 1.00 80.06 233 ASP A N 1
ATOM 1757 C CA . ASP A 1 233 ? -6.416 -7.950 9.487 1.00 80.06 233 ASP A CA 1
ATOM 1758 C C . ASP A 1 233 ? -5.202 -8.116 10.419 1.00 80.06 233 ASP A C 1
ATOM 1760 O O . ASP A 1 233 ? -4.099 -8.489 10.009 1.00 80.06 233 ASP A O 1
ATOM 1764 N N . THR A 1 234 ? -5.396 -7.883 11.717 1.00 70.56 234 THR A N 1
ATOM 1765 C CA . THR A 1 234 ? -4.319 -8.046 12.709 1.00 70.56 234 THR A CA 1
ATOM 1766 C C . THR A 1 234 ? -3.932 -9.503 12.970 1.00 70.56 234 THR A C 1
ATOM 1768 O O . THR A 1 234 ? -2.995 -9.759 13.722 1.00 70.56 234 THR A O 1
ATOM 1771 N N . LYS A 1 235 ? -4.670 -10.472 12.420 1.00 69.06 235 LYS A N 1
ATOM 1772 C CA . LYS A 1 235 ? -4.360 -11.904 12.516 1.00 69.06 235 LYS A CA 1
ATOM 1773 C C . LYS A 1 235 ? -3.531 -12.379 11.322 1.00 69.06 235 LYS A C 1
ATOM 1775 O O . LYS A 1 235 ? -3.182 -13.557 11.268 1.00 69.06 235 LYS A O 1
ATOM 1780 N N . GLY A 1 236 ? -3.208 -11.480 10.391 1.00 72.81 236 GLY A N 1
ATOM 1781 C CA . GLY A 1 236 ? -2.468 -11.786 9.174 1.00 72.81 236 GLY A CA 1
ATOM 1782 C C . GLY A 1 236 ? -3.323 -12.444 8.092 1.00 72.81 236 GLY A C 1
ATOM 1783 O O . GLY A 1 236 ? -2.773 -12.939 7.109 1.00 72.81 236 GLY A O 1
ATOM 1784 N N . GLN A 1 237 ? -4.652 -12.465 8.242 1.00 79.69 237 GLN A N 1
ATOM 1785 C CA . GLN A 1 237 ? -5.539 -12.819 7.144 1.00 79.69 237 GLN A CA 1
ATOM 1786 C C . GLN A 1 237 ? -5.555 -11.671 6.143 1.00 79.69 237 GLN A C 1
ATOM 1788 O O . GLN A 1 237 ? -5.603 -10.504 6.518 1.00 79.69 237 GLN A O 1
ATOM 1793 N N . GLN A 1 238 ? -5.511 -12.010 4.859 1.00 87.69 238 GLN A N 1
ATOM 1794 C CA . GLN A 1 238 ? -5.473 -11.038 3.779 1.00 87.69 238 GLN A CA 1
ATOM 1795 C C . GLN A 1 238 ? -6.517 -11.381 2.727 1.00 87.69 238 GLN A C 1
ATOM 1797 O O . GLN A 1 238 ? -6.757 -12.554 2.428 1.00 87.69 238 GLN A O 1
ATOM 1802 N N . LEU A 1 239 ? -7.108 -10.345 2.148 1.00 87.88 239 LEU A N 1
ATOM 1803 C CA . LEU A 1 239 ? -8.115 -10.443 1.109 1.00 87.88 239 LEU A CA 1
ATOM 1804 C C . LEU A 1 239 ? -7.718 -9.561 -0.070 1.00 87.88 239 LEU A C 1
ATOM 1806 O O . LEU A 1 239 ? -7.557 -8.349 0.069 1.00 87.88 239 LEU A O 1
ATOM 1810 N N . MET A 1 240 ? -7.588 -10.181 -1.241 1.00 94.12 240 MET A N 1
ATOM 1811 C CA . MET A 1 240 ? -7.393 -9.456 -2.493 1.00 94.12 240 MET A CA 1
ATOM 1812 C C . MET A 1 240 ? -8.654 -8.658 -2.835 1.00 94.12 240 MET A C 1
ATOM 1814 O O . MET A 1 240 ? -9.743 -9.225 -2.891 1.00 94.12 240 MET A O 1
ATOM 1818 N N . ILE A 1 241 ? -8.490 -7.357 -3.079 1.00 93.94 241 ILE A N 1
ATOM 1819 C CA . ILE A 1 241 ? -9.579 -6.425 -3.392 1.00 93.94 241 ILE A CA 1
ATOM 1820 C C . ILE A 1 241 ? -9.598 -6.110 -4.887 1.00 93.94 241 ILE A C 1
ATOM 1822 O O . ILE A 1 241 ? -10.645 -6.199 -5.524 1.00 93.94 241 ILE A O 1
ATOM 1826 N N . ILE A 1 242 ? -8.443 -5.774 -5.467 1.00 95.25 242 ILE A N 1
ATOM 1827 C CA . ILE A 1 242 ? -8.310 -5.475 -6.898 1.00 95.25 242 ILE A CA 1
ATOM 1828 C C . ILE A 1 242 ? -7.060 -6.160 -7.441 1.00 95.25 242 ILE A C 1
ATOM 1830 O O . ILE A 1 242 ? -5.988 -6.039 -6.861 1.00 95.25 242 ILE A O 1
ATOM 1834 N N . ALA A 1 243 ? -7.189 -6.813 -8.594 1.00 95.69 243 ALA A N 1
ATOM 1835 C CA . ALA A 1 243 ? -6.074 -7.285 -9.405 1.00 95.69 243 ALA A CA 1
ATOM 1836 C C . ALA A 1 243 ? -6.262 -6.771 -10.840 1.00 95.69 243 ALA A C 1
ATOM 1838 O O . ALA A 1 243 ? -7.179 -7.193 -11.542 1.00 95.69 243 ALA A O 1
ATOM 1839 N N . SER A 1 244 ? -5.412 -5.834 -11.254 1.00 95.44 244 SER A N 1
ATOM 1840 C CA . SER A 1 244 ? -5.439 -5.199 -12.572 1.00 95.44 244 SER A CA 1
ATOM 1841 C C . SER A 1 244 ? -4.335 -5.768 -13.457 1.00 95.44 244 SER A C 1
ATOM 1843 O O . SER A 1 244 ? -3.161 -5.705 -13.068 1.00 95.44 244 SER A O 1
ATOM 1845 N N . PRO A 1 245 ? -4.649 -6.314 -14.644 1.00 94.25 245 PRO A N 1
ATOM 1846 C CA . PRO A 1 245 ? -3.632 -6.725 -15.604 1.00 94.25 245 PRO A CA 1
ATOM 1847 C C . PRO A 1 245 ? -2.873 -5.519 -16.150 1.00 94.25 245 PRO A C 1
ATOM 1849 O O . PRO A 1 245 ? -3.378 -4.397 -16.152 1.00 94.25 245 PRO A O 1
ATOM 1852 N N . TYR A 1 246 ? -1.652 -5.773 -16.617 1.00 91.81 246 TYR A N 1
ATOM 1853 C CA . TYR A 1 246 ? -0.963 -4.827 -17.483 1.00 91.81 246 TYR A CA 1
ATOM 1854 C C . TYR A 1 246 ? -1.580 -4.892 -18.883 1.00 91.81 246 TYR A C 1
ATOM 1856 O O . TYR A 1 246 ? -2.052 -5.939 -19.331 1.00 91.81 246 TYR A O 1
ATOM 1864 N N . GLU A 1 247 ? -1.507 -3.787 -19.606 1.00 88.31 247 GLU A N 1
ATOM 1865 C CA . GLU A 1 247 ? -1.912 -3.680 -20.996 1.00 88.31 247 GLU A CA 1
ATOM 1866 C C . GLU A 1 247 ? -0.751 -3.141 -21.825 1.00 88.31 247 GLU A C 1
ATOM 1868 O O . GLU A 1 247 ? -0.134 -2.136 -21.483 1.00 88.31 247 GLU A O 1
ATOM 1873 N N . GLY A 1 248 ? -0.445 -3.784 -22.950 1.00 88.94 248 GLY A N 1
ATOM 1874 C CA . GLY A 1 248 ? 0.618 -3.327 -23.844 1.00 88.94 248 GLY A CA 1
ATOM 1875 C C . GLY A 1 248 ? 2.018 -3.497 -23.248 1.00 88.94 248 GLY A C 1
ATOM 1876 O O . GLY A 1 248 ? 2.392 -4.594 -22.833 1.00 88.94 248 GLY A O 1
ATOM 1877 N N . ASN A 1 249 ? 2.831 -2.440 -23.298 1.00 89.75 249 ASN A N 1
ATOM 1878 C CA . ASN A 1 249 ? 4.252 -2.496 -22.948 1.00 89.75 249 ASN A CA 1
ATOM 1879 C C . ASN A 1 249 ? 4.756 -1.153 -22.371 1.00 89.75 249 ASN A C 1
ATOM 1881 O O . ASN A 1 249 ? 4.071 -0.137 -22.521 1.00 89.75 249 ASN A O 1
ATOM 1885 N N . PRO A 1 250 ? 5.962 -1.117 -21.767 1.00 88.38 250 PRO A N 1
ATOM 1886 C CA . PRO A 1 250 ? 6.481 0.084 -21.110 1.00 88.38 250 PRO A CA 1
ATOM 1887 C C . PRO A 1 250 ? 6.621 1.315 -22.017 1.00 88.38 250 PRO A C 1
ATOM 1889 O O . PRO A 1 250 ? 6.648 2.429 -21.521 1.00 88.38 250 PRO A O 1
ATOM 1892 N N . TYR A 1 251 ? 6.741 1.157 -23.336 1.00 88.50 251 TYR A N 1
ATOM 1893 C CA . TYR A 1 251 ? 6.982 2.287 -24.241 1.00 88.50 251 TYR A CA 1
ATOM 1894 C C . TYR A 1 251 ? 5.702 3.005 -24.669 1.00 88.50 251 TYR A C 1
ATOM 1896 O O . TYR A 1 251 ? 5.769 4.149 -25.107 1.00 88.50 251 TYR A O 1
ATOM 1904 N N . ILE A 1 252 ? 4.550 2.334 -24.575 1.00 88.38 252 ILE A N 1
ATOM 1905 C CA . ILE A 1 252 ? 3.262 2.858 -25.060 1.00 88.38 252 ILE A CA 1
ATOM 1906 C C . ILE A 1 252 ? 2.227 3.032 -23.950 1.00 88.38 252 ILE A C 1
ATOM 1908 O O . ILE A 1 252 ? 1.330 3.852 -24.099 1.00 88.38 252 ILE A O 1
ATOM 1912 N N . SER A 1 253 ? 2.337 2.257 -22.870 1.00 90.00 253 SER A N 1
ATOM 1913 C CA . SER A 1 253 ? 1.310 2.175 -21.824 1.00 90.00 253 SER A CA 1
ATOM 1914 C C . SER A 1 253 ? 1.741 2.762 -20.485 1.00 90.00 253 SER A C 1
ATOM 1916 O O . SER A 1 253 ? 0.905 2.871 -19.594 1.00 90.00 253 SER A O 1
ATOM 1918 N N . LEU A 1 254 ? 3.032 3.068 -20.337 1.00 88.00 254 LEU A N 1
ATOM 1919 C CA . LEU A 1 254 ? 3.589 3.751 -19.172 1.00 88.00 254 LEU A CA 1
ATOM 1920 C C . LEU A 1 254 ? 3.525 5.283 -19.311 1.00 88.00 254 LEU A C 1
ATOM 1922 O O . LEU A 1 254 ? 3.179 5.936 -18.342 1.00 88.00 254 LEU A O 1
ATOM 1926 N N . PRO A 1 255 ? 3.816 5.901 -20.478 1.00 85.62 255 PRO A N 1
ATOM 1927 C CA . PRO A 1 255 ? 3.648 7.346 -20.611 1.00 85.62 255 PRO A CA 1
ATOM 1928 C C . PRO A 1 255 ? 2.161 7.728 -20.549 1.00 85.62 255 PRO A C 1
ATOM 1930 O O . PRO A 1 255 ? 1.361 7.201 -21.326 1.00 85.62 255 PRO A O 1
ATOM 1933 N N . GLY A 1 256 ? 1.790 8.679 -19.690 1.00 82.44 256 GLY A N 1
ATOM 1934 C CA . GLY A 1 256 ? 0.392 9.084 -19.542 1.00 82.44 256 GLY A CA 1
ATOM 1935 C C . GLY A 1 256 ? 0.137 10.066 -18.402 1.00 82.44 256 GLY A C 1
ATOM 1936 O O . GLY A 1 256 ? 1.049 10.723 -17.911 1.00 82.44 256 GLY A O 1
ATOM 1937 N N . ASP A 1 257 ? -1.138 10.195 -18.028 1.00 79.69 257 ASP A N 1
ATOM 1938 C CA . ASP A 1 257 ? -1.618 11.005 -16.902 1.00 79.69 257 ASP A CA 1
ATOM 1939 C C . ASP A 1 257 ? -1.926 10.167 -15.639 1.00 79.69 257 ASP A C 1
ATOM 1941 O O . ASP A 1 257 ? -2.447 10.694 -14.641 1.00 79.69 257 ASP A O 1
ATOM 1945 N N . GLY A 1 258 ? -1.660 8.856 -15.689 1.00 83.81 258 GLY A N 1
ATOM 1946 C CA . GLY A 1 258 ? -1.920 7.920 -14.600 1.00 83.81 258 GLY A CA 1
ATOM 1947 C C . GLY A 1 258 ? -3.395 7.815 -14.203 1.00 83.81 258 GLY A C 1
ATOM 1948 O O . GLY A 1 258 ? -3.697 7.645 -13.019 1.00 83.81 258 GLY A O 1
ATOM 1949 N N . ASN A 1 259 ? -4.340 8.001 -15.136 1.00 91.19 259 ASN A N 1
ATOM 1950 C CA . ASN A 1 259 ? -5.782 8.008 -14.836 1.00 91.19 259 ASN A CA 1
ATOM 1951 C C . ASN A 1 259 ? -6.578 6.851 -15.461 1.00 91.19 259 ASN A C 1
ATOM 1953 O O . ASN A 1 259 ? -7.813 6.841 -15.375 1.00 91.19 259 ASN A O 1
ATOM 1957 N N . LYS A 1 260 ? -5.913 5.858 -16.059 1.00 91.75 260 LYS A N 1
ATOM 1958 C CA . LYS A 1 260 ? -6.584 4.682 -16.623 1.00 91.75 260 LYS A CA 1
ATOM 1959 C C . LYS A 1 260 ? -7.291 3.902 -15.505 1.00 91.75 260 LYS A C 1
ATOM 1961 O O . LYS A 1 260 ? -6.665 3.628 -14.484 1.00 91.75 260 LYS A O 1
ATOM 1966 N N . PRO A 1 261 ? -8.566 3.506 -15.664 1.00 93.38 261 PRO A N 1
ATOM 1967 C CA . PRO A 1 261 ? -9.236 2.636 -14.701 1.00 93.38 261 PRO A CA 1
ATOM 1968 C C . PRO A 1 261 ? -8.541 1.271 -14.599 1.00 93.38 261 PRO A C 1
ATOM 1970 O O . PRO A 1 261 ? -8.380 0.592 -15.610 1.00 93.38 261 PRO A O 1
ATOM 1973 N N . MET A 1 262 ? -8.167 0.870 -13.383 1.00 92.50 262 MET A N 1
ATOM 1974 C CA . MET A 1 262 ? -7.511 -0.414 -13.088 1.00 92.50 262 MET A CA 1
ATOM 1975 C C . MET A 1 262 ? -8.439 -1.393 -12.354 1.00 92.50 262 MET A C 1
ATOM 1977 O O . MET A 1 262 ? -8.212 -2.599 -12.337 1.00 92.50 262 MET A O 1
ATOM 1981 N N . GLY A 1 263 ? -9.520 -0.895 -11.754 1.00 91.94 263 GLY A N 1
ATOM 1982 C CA . GLY A 1 263 ? -10.556 -1.737 -11.172 1.00 91.94 263 GLY A CA 1
ATOM 1983 C C . GLY A 1 263 ? -11.375 -1.027 -10.107 1.00 91.94 263 GLY A C 1
ATOM 1984 O O . GLY A 1 263 ? -11.041 0.070 -9.651 1.00 91.94 263 GLY A O 1
ATOM 1985 N N . SER A 1 264 ? -12.457 -1.683 -9.709 1.00 94.94 264 SER A N 1
ATOM 1986 C CA . SER A 1 264 ? -13.296 -1.278 -8.588 1.00 94.94 264 SER A CA 1
ATOM 1987 C C . SER A 1 264 ? -13.858 -2.506 -7.889 1.00 94.94 264 SER A C 1
ATOM 1989 O O . SER A 1 264 ? -14.224 -3.470 -8.562 1.00 94.94 264 SER A O 1
ATOM 1991 N N . ALA A 1 265 ? -13.981 -2.447 -6.570 1.00 88.94 265 ALA A N 1
ATOM 1992 C CA . ALA A 1 265 ? -14.563 -3.506 -5.762 1.00 88.94 265 ALA A CA 1
ATOM 1993 C C . ALA A 1 265 ? -15.525 -2.926 -4.722 1.00 88.94 265 ALA A C 1
ATOM 1995 O O . ALA A 1 265 ? -15.306 -1.837 -4.193 1.00 88.94 265 ALA A O 1
ATOM 1996 N N . ASN A 1 266 ? -16.580 -3.680 -4.432 1.00 89.94 266 ASN A N 1
ATOM 1997 C CA . ASN A 1 266 ? -17.531 -3.422 -3.360 1.00 89.94 266 ASN A CA 1
ATOM 1998 C C . ASN A 1 266 ? -17.725 -4.743 -2.612 1.00 89.94 266 ASN A C 1
ATOM 2000 O O . ASN A 1 266 ? -18.151 -5.733 -3.209 1.00 89.94 266 ASN A O 1
ATOM 2004 N N . LEU A 1 267 ? -17.341 -4.759 -1.341 1.00 82.44 267 LEU A N 1
ATOM 2005 C CA . LEU A 1 267 ? -17.456 -5.896 -0.439 1.00 82.44 267 LEU A CA 1
ATOM 2006 C C . LEU A 1 267 ? -18.349 -5.502 0.735 1.00 82.44 267 LEU A C 1
ATOM 2008 O O . LEU A 1 267 ? -18.244 -4.382 1.246 1.00 82.44 267 LEU A O 1
ATOM 2012 N N . LEU A 1 268 ? -19.216 -6.427 1.139 1.00 71.12 268 LEU A N 1
ATOM 2013 C CA . LEU A 1 268 ? -20.229 -6.259 2.180 1.00 71.12 268 LEU A CA 1
ATOM 2014 C C . LEU A 1 268 ? -20.080 -7.332 3.256 1.00 71.12 268 LEU A C 1
ATOM 2016 O O . LEU A 1 268 ? -19.752 -8.482 2.878 1.00 71.12 268 LEU A O 1
#

Secondary structure (DSSP, 8-state):
--------THHHHTS--------TTTTSS--S--EEE-SSSEEETTTTEESS--TTGGG-TTS-TTBSGGG-TTT---SS-PPPEEEEEEEE--SSEETTTEE--------SPBGGGTSSB--SEEEEEEEETTTTEEEEEEEE-PPEEETTEEEE----EEEEEEEEEEETTEEEEEEEEEEEE--TTSTTPPPEEEEEEEEEEEETTTTEEEEEEEEEE-SSSEEEEEEE-TTS-EEEEEEEPP-S-TTTSSSS-S-EEEEEEEE-

Sequence (268 aa):
MIVHLVVDCRRIKQGLIDIVIINSNEFSDGSGLELYDFAARNYDQQIGRFWSGDRKADKLVQWSPYVYAVNNPILFVDPDGEFPYPVHVRSSAPMKEFGGWFAGDNRGYSTALGVGEGGSVTSRVQQTYTVDPSKGTLTGGQPWSDPSHHPWRESQTATPTGSADATFGCSPIKNSATVDATMAGANPLVPGSPDIDVKSSLTIVEDLKAGTLTVNATMKGDGFPAAEMFIGDTKGQQLMIIASPYEGNPYISLPGDGNKPMGSANLL